Protein AF-X6M223-F1 (afdb_monomer)

InterPro domains:
  IPR000219 Dbl homology domain [PF00621] (7-148)
  IPR000219 Dbl homology domain [PS50010] (1-156)
  IPR000219 Dbl homology domain [SM00325] (4-155)
  IPR000219 Dbl homology domain [cd00160] (8-148)
  IPR011993 PH-like domain superfamily [G3DSA:2.30.29.30] (215-309)
  IPR035899 Dbl homology (DH) domain superfamily [G3DSA:1.20.900.10] (2-174)
  IPR035899 Dbl homology (DH) domain superfamily [SSF48065] (5-173)
  IPR051092 FYVE, RhoGEF and PH domain-containing [PTHR12673] (8-307)

Secondary structure (DSSP, 8-state):
----TTTS-HHHHHHHS-THHHHHHHHHHHHHHHHHHHHHT--TTT---HHHHHHHGGGGGGHHHHHHHHHHHHHHHHHHHHH-HHHHHHHHHHHHHSTT---THHHHTHHHHHHHHHHHHHHHHHHTS-TT-TTHHHHHHHHHHHHHHHHHHHHHHHHHHHHHHHHHHHHTTTTSS----------PPPP--------TTHHHHHHHHHHS-TT--S--EEEEEEEEEE-SSTT-EEEEEEEEESSEEEEEEEPTT--TTSEEEEEEEE--TT-EEEE---GGGT--TTEEEEE-SS-EEEEE-SSHHHHHHHHHHHHHHHHHH-

Foldseek 3Di:
DDPPPPQDDPVLVCLLPPPLVVVVVVLVVVLVVVVVVLVVVDDLQAGAPLVSLVVSLVVCVSCLVLLLSLVVNVVSLVVCCVPPVSNVVVQQVVLCVDPVSDHPNVVSCVSVVVLVVVLVVLVVVLVPRDPPRPNNVSSVVSNVSSVVSNVVSVVSSVVSVQVVVQVQVCVLQVVPDDSWDQADDDDDDDDDDDDDDDDDVLCVLCCCQVVVDPPPSTKGWDDKDWKWWQDPPNPDTFIKMWTDIPFWIFIFTDPPVRDSSHTHGDDIATLDPFWAKAQDPPPVSPDDSQWIWTTGPVDITIIGDPDPVVSVVVVSVRVSSVVNHD

Mean predicted aligned error: 14.9 Å

Radius of gyration: 26.66 Å; Cα contacts (8 Å, |Δi|>4): 363; chains: 1; bounding box: 74×37×67 Å

Sequence (326 aa):
MSPSRGVLSETDYKLIFPHDIVVIQQFNCELLSNFEAIYKHFDNNTSLLGPQMNFFIPYLKMYQSYINNHSRAISTIQRLCASDIKFKNYLFTKCQQSSRKLPLESFLILPIQRIPRYELLLDKILANTEPTHPDRGDLQKALEKIKRESKITNERIKDFQCRQIVREIEQRFNDEVRLVAASRFFYQKKKKKKKKKGLLLLITILFVCLFGENNATNRKFVKEGPLRKIGKLLNERLNCVFFLFTDCLVYGYVASNGRNDNLRWGKLIPIDQWLECKPCTLKHLLLPSTCFEIRSSQESMILCASNVCLCLCVYVLHICIYMYIY

Solvent-accessible surface area (backbone atoms only — not comparable to full-atom values): 18839 Å² total; per-residue (Å²): 136,78,80,58,86,87,64,57,55,74,69,58,44,45,50,60,57,40,70,51,58,58,53,53,49,54,57,50,52,53,54,48,53,56,49,52,59,47,60,77,70,60,43,99,74,75,57,66,59,16,62,58,45,51,66,49,54,74,59,55,63,60,50,52,60,44,60,74,36,45,64,60,19,52,53,48,52,54,50,42,48,73,77,31,69,67,41,34,50,52,49,50,54,52,23,65,71,36,98,79,55,49,60,70,68,73,57,70,48,44,73,66,56,45,54,61,47,51,40,57,48,41,51,51,49,49,76,74,44,56,94,83,36,77,35,43,66,37,30,51,53,27,39,56,50,40,50,52,53,42,51,54,49,53,52,49,52,50,54,50,52,35,47,46,56,42,47,57,57,26,52,24,34,74,63,76,52,85,68,87,55,90,49,87,80,90,82,87,86,78,92,79,86,90,86,89,88,83,66,88,70,46,52,65,58,47,44,55,69,71,66,45,68,94,74,71,52,55,73,35,72,74,50,74,47,71,35,32,36,51,42,94,58,81,84,42,72,44,54,28,41,35,39,36,38,77,56,30,40,34,36,25,34,53,41,97,84,74,48,85,68,49,28,47,83,65,52,79,42,66,69,52,94,52,52,45,63,44,77,60,77,64,75,90,67,80,66,61,91,29,30,30,31,41,35,39,89,87,50,73,48,44,37,32,37,93,40,62,70,60,34,50,55,51,52,52,48,36,54,51,50,55,63,69,76,96

Nearest PDB structures (foldseek):
  4xh9-assembly1_A  TM=6.033E-01  e=1.717E-10  Homo sapiens
  2dx1-assembly1_A  TM=5.328E-01  e=3.364E-10  Homo sapiens
  4mt6-assembly1_A  TM=4.974E-01  e=2.224E-10  Rattus norvegicus
  2dfk-assembly2_C  TM=4.882E-01  e=3.364E-10  Rattus norvegicus
  4gyv-assembly2_E  TM=7.900E-01  e=2.400E-05  Mus musculus

Organism: Reticulomyxa filosa (NCBI:txid46433)

Structure (mmCIF, N/CA/C/O backbone):
data_AF-X6M223-F1
#
_entry.id   AF-X6M223-F1
#
loop_
_atom_site.group_PDB
_atom_site.id
_atom_site.type_symbol
_atom_site.label_atom_id
_atom_site.label_alt_id
_atom_site.label_comp_id
_atom_site.label_asym_id
_atom_site.label_entity_id
_atom_site.label_seq_id
_atom_site.pdbx_PDB_ins_code
_atom_site.Cartn_x
_atom_site.Cartn_y
_atom_site.Cartn_z
_atom_site.occupancy
_atom_site.B_iso_or_equiv
_atom_site.auth_seq_id
_atom_site.auth_comp_id
_atom_site.auth_asym_id
_atom_site.auth_atom_id
_atom_site.pdbx_PDB_model_num
ATOM 1 N N . MET A 1 1 ? 20.408 -12.040 7.800 1.00 49.81 1 MET A N 1
ATOM 2 C CA . MET A 1 1 ? 20.520 -11.227 9.029 1.00 49.81 1 MET A CA 1
ATOM 3 C C . MET A 1 1 ? 20.269 -12.154 10.210 1.00 49.81 1 MET A C 1
ATOM 5 O O . MET A 1 1 ? 19.295 -12.891 10.173 1.00 49.81 1 MET A O 1
ATOM 9 N N . SER A 1 2 ? 21.167 -12.188 11.191 1.00 49.69 2 SER A N 1
ATOM 10 C CA . SER A 1 2 ? 21.043 -13.073 12.359 1.00 49.69 2 SER A CA 1
ATOM 11 C C . SER A 1 2 ? 20.234 -12.378 13.461 1.00 49.69 2 SER A C 1
ATOM 13 O O . SER A 1 2 ? 20.428 -11.172 13.643 1.00 49.69 2 SER A O 1
ATOM 15 N N . PRO A 1 3 ? 19.380 -13.088 14.222 1.00 52.81 3 PRO A N 1
ATOM 16 C CA . PRO A 1 3 ? 18.712 -12.509 15.382 1.00 52.81 3 PRO A CA 1
ATOM 17 C C . PRO A 1 3 ? 19.764 -11.975 16.359 1.00 52.81 3 PRO A C 1
ATOM 19 O O . PRO A 1 3 ? 20.741 -12.666 16.669 1.00 52.81 3 PRO A O 1
ATOM 22 N N . SER A 1 4 ? 19.588 -10.748 16.847 1.00 58.56 4 SER A N 1
ATOM 23 C CA . SER A 1 4 ? 20.380 -10.215 17.955 1.00 58.56 4 SER A CA 1
ATOM 24 C C . SER A 1 4 ? 20.081 -11.054 19.199 1.00 58.56 4 SER A C 1
ATOM 26 O O . SER A 1 4 ? 19.094 -10.817 19.896 1.00 58.56 4 SER A O 1
ATOM 28 N N . ARG A 1 5 ? 20.909 -12.085 19.437 1.00 56.03 5 ARG A N 1
ATOM 29 C CA . ARG A 1 5 ? 20.748 -13.051 20.534 1.00 56.03 5 ARG A CA 1
ATOM 30 C C . ARG A 1 5 ? 20.476 -12.302 21.845 1.00 56.03 5 ARG A C 1
ATOM 32 O O . ARG A 1 5 ? 21.339 -11.582 22.335 1.00 56.03 5 ARG A O 1
ATOM 39 N N . GLY A 1 6 ? 19.262 -12.462 22.376 1.00 67.88 6 GLY A N 1
ATOM 40 C CA . GLY A 1 6 ? 18.849 -11.957 23.689 1.00 67.88 6 GLY A CA 1
ATOM 41 C C . GLY A 1 6 ? 18.103 -10.616 23.732 1.00 67.88 6 GLY A C 1
ATOM 42 O O . GLY A 1 6 ? 17.642 -10.259 24.810 1.00 67.88 6 GLY A O 1
ATOM 43 N N . VAL A 1 7 ? 17.952 -9.884 22.618 1.00 79.25 7 VAL A N 1
ATOM 44 C CA . VAL A 1 7 ? 17.233 -8.582 22.600 1.00 79.25 7 VAL A CA 1
ATOM 45 C C . VAL A 1 7 ? 15.874 -8.666 21.902 1.00 79.25 7 VAL A C 1
ATOM 47 O O . VAL A 1 7 ? 14.985 -7.869 22.177 1.00 79.25 7 VAL A O 1
ATOM 50 N N . LEU A 1 8 ? 15.704 -9.623 20.991 1.00 85.25 8 LEU A N 1
ATOM 51 C CA . LEU A 1 8 ? 14.478 -9.783 20.220 1.00 85.25 8 LEU A CA 1
ATOM 52 C C . LEU A 1 8 ? 14.087 -11.258 20.151 1.00 85.25 8 LEU A C 1
ATOM 54 O O . LEU A 1 8 ? 14.947 -12.113 19.929 1.00 85.25 8 LEU A O 1
ATOM 58 N N . SER A 1 9 ? 12.797 -11.553 20.322 1.00 88.62 9 SER A N 1
ATOM 59 C CA . SER A 1 9 ? 12.277 -12.898 20.079 1.00 88.62 9 SER A CA 1
ATOM 60 C C . SER A 1 9 ? 12.337 -13.229 18.583 1.00 88.62 9 SER A C 1
ATOM 62 O O . SER A 1 9 ? 12.241 -12.343 17.733 1.00 88.62 9 SER A O 1
ATOM 64 N N . GLU A 1 10 ? 12.457 -14.513 18.243 1.00 88.31 10 GLU A N 1
ATOM 65 C CA . GLU A 1 10 ? 12.445 -14.969 16.845 1.00 88.31 10 GLU A CA 1
ATOM 66 C C . GLU A 1 10 ? 11.136 -14.582 16.129 1.00 88.31 10 GLU A C 1
ATOM 68 O O . GLU A 1 10 ? 11.128 -14.250 14.942 1.00 88.31 10 GLU A O 1
ATOM 73 N N . THR A 1 11 ? 10.023 -14.588 16.865 1.00 90.25 11 THR A N 1
ATOM 74 C CA . THR A 1 11 ? 8.699 -14.212 16.360 1.00 90.25 11 THR A CA 1
ATOM 75 C C . THR A 1 11 ? 8.637 -12.728 16.010 1.00 90.25 11 THR A C 1
ATOM 77 O O . THR A 1 11 ? 8.235 -12.378 14.900 1.00 90.25 11 THR A O 1
ATOM 80 N N . ASP A 1 12 ? 9.078 -11.852 16.919 1.00 90.94 12 ASP A N 1
ATOM 81 C CA . ASP A 1 12 ? 9.127 -10.407 16.669 1.00 90.94 12 ASP A CA 1
ATOM 82 C C . ASP A 1 12 ? 10.122 -10.078 15.551 1.00 90.94 12 ASP A C 1
ATOM 84 O O . ASP A 1 12 ? 9.846 -9.230 14.703 1.00 90.94 12 ASP A O 1
ATOM 88 N N . TYR A 1 13 ? 11.251 -10.793 15.497 1.00 91.00 13 TYR A N 1
ATOM 89 C CA . TYR A 1 13 ? 12.251 -10.643 14.444 1.00 91.00 13 TYR A CA 1
ATOM 90 C C . TYR A 1 13 ? 11.658 -10.887 13.056 1.00 91.00 13 TYR A C 1
ATOM 92 O O . TYR A 1 13 ? 11.752 -10.021 12.186 1.00 91.00 13 TYR A O 1
ATOM 100 N N . LYS A 1 14 ? 10.994 -12.031 12.858 1.00 90.88 14 LYS A N 1
ATOM 101 C CA . LYS A 1 14 ? 10.357 -12.388 11.580 1.00 90.88 14 LYS A CA 1
ATOM 102 C C . LYS A 1 14 ? 9.214 -11.454 11.205 1.00 90.88 14 LYS A C 1
ATOM 104 O O . LYS A 1 14 ? 8.917 -11.292 10.025 1.00 90.88 14 LYS A O 1
ATOM 109 N N . LEU A 1 15 ? 8.567 -10.848 12.195 1.00 90.62 15 LEU A N 1
ATOM 110 C CA . LEU A 1 15 ? 7.482 -9.909 11.962 1.00 90.62 15 LEU A CA 1
ATOM 111 C C . LEU A 1 15 ? 8.007 -8.522 11.564 1.00 90.62 15 LEU A C 1
ATOM 113 O O . LEU A 1 15 ? 7.432 -7.900 10.674 1.00 90.62 15 LEU A O 1
ATOM 117 N N . ILE A 1 16 ? 9.116 -8.056 12.147 1.00 92.12 16 ILE A N 1
ATOM 118 C CA . ILE A 1 16 ? 9.769 -6.797 11.748 1.00 92.12 16 ILE A CA 1
ATOM 119 C C . ILE A 1 16 ? 10.490 -6.950 10.401 1.00 92.12 16 ILE A C 1
ATOM 121 O O . ILE A 1 16 ? 10.372 -6.087 9.528 1.00 92.12 16 ILE A O 1
ATOM 125 N N . PHE A 1 17 ? 11.212 -8.056 10.219 1.00 93.00 17 PHE A N 1
ATOM 126 C CA . PHE A 1 17 ? 12.009 -8.364 9.034 1.00 93.00 17 PHE A CA 1
ATOM 127 C C . PHE A 1 17 ? 11.484 -9.641 8.364 1.00 93.00 17 PHE A C 1
ATOM 129 O O . PHE A 1 17 ? 12.080 -10.712 8.512 1.00 93.00 17 PHE A O 1
ATOM 136 N N . PRO A 1 18 ? 10.358 -9.558 7.633 1.00 90.50 18 PRO A N 1
ATOM 137 C CA . PRO A 1 18 ? 9.817 -10.717 6.935 1.00 90.50 18 PRO A CA 1
ATOM 138 C C . PRO A 1 18 ? 10.795 -11.191 5.859 1.00 90.50 18 PRO A C 1
ATOM 140 O O . PRO A 1 18 ? 11.521 -10.384 5.278 1.00 90.50 18 PRO A O 1
ATOM 143 N N . HIS A 1 19 ? 10.765 -12.487 5.536 1.00 89.81 19 HIS A N 1
ATOM 144 C CA . HIS A 1 19 ? 11.612 -13.084 4.493 1.00 89.81 19 HIS A CA 1
ATOM 145 C C . HIS A 1 19 ? 11.536 -12.325 3.154 1.00 89.81 19 HIS A C 1
ATOM 147 O O . HIS A 1 19 ? 12.535 -12.210 2.446 1.00 89.81 19 HIS A O 1
ATOM 153 N N . ASP A 1 20 ? 10.381 -11.722 2.858 1.00 90.44 20 ASP A N 1
ATOM 154 C CA . ASP A 1 20 ? 10.159 -10.856 1.699 1.00 90.44 20 ASP A CA 1
ATOM 155 C C . ASP A 1 20 ? 11.234 -9.770 1.533 1.00 90.44 20 ASP A C 1
ATOM 157 O O . ASP A 1 20 ? 11.592 -9.452 0.405 1.00 90.44 20 ASP A O 1
ATOM 161 N N . ILE A 1 21 ? 11.789 -9.211 2.621 1.00 91.00 21 ILE A N 1
ATOM 162 C CA . ILE A 1 21 ? 12.819 -8.164 2.521 1.00 91.00 21 ILE A CA 1
ATOM 163 C C . ILE A 1 21 ? 14.123 -8.691 1.910 1.00 91.00 21 ILE A C 1
ATOM 165 O O . ILE A 1 21 ? 14.785 -7.970 1.165 1.00 91.00 21 ILE A O 1
ATOM 169 N N . VAL A 1 22 ? 14.473 -9.949 2.196 1.00 90.94 22 VAL A N 1
ATOM 170 C CA . VAL A 1 22 ? 15.675 -10.609 1.667 1.00 90.94 22 VAL A CA 1
ATOM 171 C C . VAL A 1 22 ? 15.487 -10.897 0.185 1.00 90.94 22 VAL A C 1
ATOM 173 O O . VAL A 1 22 ? 16.368 -10.609 -0.620 1.00 90.94 22 VAL A O 1
ATOM 176 N N . VAL A 1 23 ? 14.301 -11.384 -0.185 1.00 91.00 23 VAL A N 1
ATOM 177 C CA . VAL A 1 23 ? 13.932 -11.614 -1.584 1.00 91.00 23 VAL A CA 1
ATOM 178 C C . VAL A 1 23 ? 13.967 -10.298 -2.363 1.00 91.00 23 VAL A C 1
ATOM 180 O O . VAL A 1 23 ? 14.639 -10.204 -3.386 1.00 91.00 23 VAL A O 1
ATOM 183 N N . ILE A 1 24 ? 13.330 -9.244 -1.839 1.00 91.56 24 ILE A N 1
ATOM 184 C CA . ILE A 1 24 ? 13.363 -7.902 -2.434 1.00 91.56 24 ILE A CA 1
ATOM 185 C C . ILE A 1 24 ? 14.808 -7.435 -2.623 1.00 91.56 24 ILE A C 1
ATOM 187 O O . ILE A 1 24 ? 15.154 -6.962 -3.703 1.00 91.56 24 ILE A O 1
ATOM 191 N N . GLN A 1 25 ? 15.662 -7.578 -1.608 1.00 93.00 25 GLN A N 1
ATOM 192 C CA . GLN A 1 25 ? 17.068 -7.200 -1.716 1.00 93.00 25 GLN A CA 1
ATOM 193 C C . GLN A 1 25 ? 17.760 -7.936 -2.870 1.00 93.00 25 GLN A C 1
ATOM 195 O O . GLN A 1 25 ? 18.366 -7.278 -3.711 1.00 93.00 25 GLN A O 1
ATOM 200 N N . GLN A 1 26 ? 17.626 -9.262 -2.942 1.00 91.81 26 GLN A N 1
ATOM 201 C CA . GLN A 1 26 ? 18.250 -10.083 -3.980 1.00 91.81 26 GLN A CA 1
ATOM 202 C C . GLN A 1 26 ? 17.846 -9.629 -5.390 1.00 91.81 26 GLN A C 1
ATOM 204 O O . GLN A 1 26 ? 18.716 -9.358 -6.215 1.00 91.81 26 GLN A O 1
ATOM 209 N N . PHE A 1 27 ? 16.546 -9.441 -5.637 1.00 91.38 27 PHE A N 1
ATOM 210 C CA . PHE A 1 27 ? 16.054 -8.968 -6.935 1.00 91.38 27 PHE A CA 1
ATOM 211 C C . PHE A 1 27 ? 16.532 -7.549 -7.281 1.00 91.38 27 PHE A C 1
ATOM 213 O O . PHE A 1 27 ? 16.771 -7.245 -8.447 1.00 91.38 27 PHE A O 1
ATOM 220 N N . ASN A 1 28 ? 16.689 -6.657 -6.295 1.00 91.88 28 ASN A N 1
ATOM 221 C CA . ASN A 1 28 ? 17.217 -5.312 -6.567 1.00 91.88 28 ASN A CA 1
ATOM 222 C C . ASN A 1 28 ? 18.726 -5.321 -6.808 1.00 91.88 28 ASN A C 1
ATOM 224 O O . ASN A 1 28 ? 19.202 -4.482 -7.566 1.00 91.88 28 ASN A O 1
ATOM 228 N N . CYS A 1 29 ? 19.471 -6.241 -6.190 1.00 93.94 29 CYS A N 1
ATOM 229 C CA . CYS A 1 29 ? 20.887 -6.435 -6.487 1.00 93.94 29 CYS A CA 1
ATOM 230 C C . CYS A 1 29 ? 21.090 -6.933 -7.923 1.00 93.94 29 CYS A C 1
ATOM 232 O O . CYS A 1 29 ? 21.970 -6.428 -8.612 1.00 93.94 29 CYS A O 1
ATOM 234 N N . GLU A 1 30 ? 20.249 -7.854 -8.396 1.00 93.50 30 GLU A N 1
ATOM 235 C CA . GLU A 1 30 ? 20.275 -8.313 -9.790 1.00 93.50 30 GLU A CA 1
ATOM 236 C C . GLU A 1 30 ? 19.939 -7.177 -10.767 1.00 93.50 30 GLU A C 1
ATOM 238 O O . GLU A 1 30 ? 20.695 -6.916 -11.701 1.00 93.50 30 GLU A O 1
ATOM 243 N N . LEU A 1 31 ? 18.867 -6.420 -10.498 1.00 92.62 31 LEU A N 1
ATOM 244 C CA . LEU A 1 31 ? 18.514 -5.246 -11.302 1.00 92.62 31 LEU A CA 1
ATOM 245 C C . LEU A 1 31 ? 19.653 -4.217 -11.352 1.00 92.62 31 LEU A C 1
ATOM 247 O O . LEU A 1 31 ? 19.937 -3.659 -12.410 1.00 92.62 31 LEU A O 1
ATOM 251 N N . LEU A 1 32 ? 20.293 -3.954 -10.209 1.00 94.44 32 LEU A N 1
ATOM 252 C CA . LEU A 1 32 ? 21.427 -3.039 -10.125 1.00 94.44 32 LEU A CA 1
ATOM 253 C C . LEU A 1 32 ? 22.595 -3.537 -10.978 1.00 94.44 32 LEU A C 1
ATOM 255 O O . LEU A 1 32 ? 23.116 -2.759 -11.766 1.00 94.44 32 LEU A O 1
ATOM 259 N N . SER A 1 33 ? 22.951 -4.819 -10.874 1.00 95.31 33 SER A N 1
ATOM 260 C CA . SER A 1 33 ? 24.039 -5.408 -11.660 1.00 95.31 33 SER A CA 1
ATOM 261 C C . SER A 1 33 ? 23.788 -5.286 -13.166 1.00 95.31 33 SER A C 1
ATOM 263 O O . SER A 1 33 ? 24.684 -4.884 -13.910 1.00 95.31 33 SER A O 1
ATOM 265 N N . ASN A 1 34 ? 22.550 -5.524 -13.612 1.00 93.25 34 ASN A N 1
ATOM 266 C CA . ASN A 1 34 ? 22.172 -5.352 -15.015 1.00 93.25 34 ASN A CA 1
ATOM 267 C C . ASN A 1 34 ? 22.301 -3.888 -15.465 1.00 93.25 34 ASN A C 1
ATOM 269 O O . ASN A 1 34 ? 22.794 -3.617 -16.560 1.00 93.25 34 ASN A O 1
ATOM 273 N N . PHE A 1 35 ? 21.895 -2.930 -14.625 1.00 93.69 35 PHE A N 1
ATOM 274 C CA . PHE A 1 35 ? 22.051 -1.511 -14.944 1.00 93.69 35 PHE A CA 1
ATOM 275 C C . PHE A 1 35 ? 23.498 -1.033 -14.911 1.00 93.69 35 PHE A C 1
ATOM 277 O O . PHE A 1 35 ? 23.872 -0.232 -15.760 1.00 93.69 35 PHE A O 1
ATOM 284 N N . GLU A 1 36 ? 24.321 -1.517 -13.985 1.00 95.38 36 GLU A N 1
ATOM 285 C CA . GLU A 1 36 ? 25.750 -1.197 -13.933 1.00 95.38 36 GLU A CA 1
ATOM 286 C C . GLU A 1 36 ? 26.480 -1.710 -15.181 1.00 95.38 36 GLU A C 1
ATOM 288 O O . GLU A 1 36 ? 27.319 -0.998 -15.736 1.00 95.38 36 GLU A O 1
ATOM 293 N N . ALA A 1 37 ? 26.113 -2.898 -15.676 1.00 94.62 37 ALA A N 1
ATOM 294 C CA . ALA A 1 37 ? 26.652 -3.445 -16.919 1.00 94.62 37 ALA A CA 1
ATOM 295 C C . ALA A 1 37 ? 26.310 -2.570 -18.139 1.00 94.62 37 ALA A C 1
ATOM 297 O O . ALA A 1 37 ? 27.189 -2.296 -18.956 1.00 94.62 37 ALA A O 1
ATOM 298 N N . ILE A 1 38 ? 25.066 -2.083 -18.232 1.00 93.81 38 ILE A N 1
ATOM 299 C CA . ILE A 1 38 ? 24.645 -1.146 -19.288 1.00 93.81 38 ILE A CA 1
ATOM 300 C C . ILE A 1 38 ? 25.365 0.195 -19.131 1.00 93.81 38 ILE A C 1
ATOM 302 O O . ILE A 1 38 ? 25.902 0.726 -20.097 1.00 93.81 38 ILE A O 1
ATOM 306 N N . TYR A 1 39 ? 25.417 0.729 -17.910 1.00 93.88 39 TYR A N 1
ATOM 307 C CA . TYR A 1 39 ? 26.015 2.030 -17.624 1.00 93.88 39 TYR A CA 1
ATOM 308 C C . TYR A 1 39 ? 27.503 2.085 -17.996 1.00 93.88 39 TYR A C 1
ATOM 310 O O . TYR A 1 39 ? 27.983 3.097 -18.502 1.00 93.88 39 TYR A O 1
ATOM 318 N N . LYS A 1 40 ? 28.234 0.982 -17.799 1.00 95.00 40 LYS A N 1
ATOM 319 C CA . LYS A 1 40 ? 29.660 0.881 -18.139 1.00 95.00 40 LYS A CA 1
ATOM 320 C C . LYS A 1 40 ? 29.949 1.091 -19.631 1.00 95.00 40 LYS A C 1
ATOM 322 O O . LYS A 1 40 ? 31.025 1.577 -19.971 1.00 95.00 40 LYS A O 1
ATOM 327 N N . HIS A 1 41 ? 29.009 0.733 -20.502 1.00 93.50 41 HIS A N 1
ATOM 328 C CA . HIS A 1 41 ? 29.127 0.854 -21.957 1.00 93.50 41 HIS A CA 1
ATOM 329 C C . HIS A 1 41 ? 27.984 1.695 -22.538 1.00 93.50 41 HIS A C 1
ATOM 331 O O . HIS A 1 41 ? 27.480 1.405 -23.620 1.00 93.50 41 HIS A O 1
ATOM 337 N N . PHE A 1 42 ? 27.553 2.711 -21.785 1.00 94.50 42 PHE A N 1
ATOM 338 C CA . PHE A 1 42 ? 26.378 3.494 -22.127 1.00 94.50 42 PHE A CA 1
ATOM 339 C C . PHE A 1 42 ? 26.598 4.353 -23.375 1.00 94.50 42 PHE A C 1
ATOM 341 O O . PHE A 1 42 ? 27.607 5.041 -23.516 1.00 94.50 42 PHE A O 1
ATOM 348 N N . ASP A 1 43 ? 25.593 4.349 -24.239 1.00 93.62 43 ASP A N 1
ATOM 349 C CA . ASP A 1 43 ? 25.506 5.131 -25.462 1.00 93.62 43 ASP A CA 1
ATOM 350 C C . ASP A 1 43 ? 24.066 5.623 -25.647 1.00 93.62 43 ASP A C 1
ATOM 352 O O . ASP A 1 43 ? 23.115 4.841 -25.562 1.00 93.62 43 ASP A O 1
ATOM 356 N N . ASN A 1 44 ? 23.920 6.918 -25.932 1.00 91.25 44 ASN A N 1
ATOM 357 C CA . ASN A 1 44 ? 22.628 7.605 -26.012 1.00 91.25 44 ASN A CA 1
ATOM 358 C C . ASN A 1 44 ? 21.717 7.108 -27.143 1.00 91.25 44 ASN A C 1
ATOM 360 O O . ASN A 1 44 ? 20.534 7.432 -27.125 1.00 91.25 44 ASN A O 1
ATOM 364 N N . ASN A 1 45 ? 22.256 6.404 -28.143 1.00 92.06 45 ASN A N 1
ATOM 365 C CA . ASN A 1 45 ? 21.512 5.994 -29.334 1.00 92.06 45 ASN A CA 1
ATOM 366 C C . ASN A 1 45 ? 21.162 4.501 -29.334 1.00 92.06 45 ASN A C 1
ATOM 368 O O . ASN A 1 45 ? 20.272 4.078 -30.073 1.00 92.06 45 ASN A O 1
ATOM 372 N N . THR A 1 46 ? 21.889 3.697 -28.556 1.00 93.44 46 THR A N 1
ATOM 373 C CA . THR A 1 46 ? 21.826 2.231 -28.630 1.00 93.44 46 THR A CA 1
ATOM 374 C C . THR A 1 46 ? 21.570 1.541 -27.294 1.00 93.44 46 THR A C 1
ATOM 376 O O . THR A 1 46 ? 21.135 0.389 -27.294 1.00 93.44 46 THR A O 1
ATOM 379 N N . SER A 1 47 ? 21.800 2.199 -26.153 1.00 95.50 47 SER A N 1
ATOM 380 C CA . SER A 1 47 ? 21.612 1.567 -24.841 1.00 95.50 47 SER A CA 1
ATOM 381 C C . SER A 1 47 ? 20.140 1.352 -24.504 1.00 95.50 47 SER A C 1
ATOM 383 O O . SER A 1 47 ? 19.322 2.259 -24.625 1.00 95.50 47 SER A O 1
ATOM 385 N N . LEU A 1 48 ? 19.803 0.147 -24.032 1.00 95.75 48 LEU A N 1
ATOM 386 C CA . LEU A 1 48 ? 18.421 -0.273 -23.788 1.00 95.75 48 LEU A CA 1
ATOM 387 C C . LEU A 1 48 ? 18.168 -0.521 -22.294 1.00 95.75 48 LEU A C 1
ATOM 389 O O . LEU A 1 48 ? 18.669 -1.489 -21.720 1.00 95.75 48 LEU A O 1
ATOM 393 N N . LEU A 1 49 ? 17.355 0.322 -21.662 1.00 95.00 49 LEU A N 1
ATOM 394 C CA . LEU A 1 49 ? 16.929 0.201 -20.263 1.00 95.00 49 LEU A CA 1
ATOM 395 C C . LEU A 1 49 ? 15.518 -0.392 -20.146 1.00 95.00 49 LEU A C 1
ATOM 397 O O . LEU A 1 49 ? 15.203 -1.085 -19.170 1.00 95.00 49 LEU A O 1
ATOM 401 N N . GLY A 1 50 ? 14.664 -0.138 -21.139 1.00 96.38 50 GLY A N 1
ATOM 402 C CA . GLY A 1 50 ? 13.286 -0.607 -21.218 1.00 96.38 50 GLY A CA 1
ATOM 403 C C . GLY A 1 50 ? 13.140 -2.123 -21.037 1.00 96.38 50 GLY A C 1
ATOM 404 O O . GLY A 1 50 ? 12.326 -2.537 -20.203 1.00 96.38 50 GLY A O 1
ATOM 405 N N . PRO A 1 51 ? 13.912 -2.977 -21.738 1.00 96.44 51 PRO A N 1
ATOM 406 C CA . PRO A 1 51 ? 13.871 -4.429 -21.562 1.00 96.44 51 PRO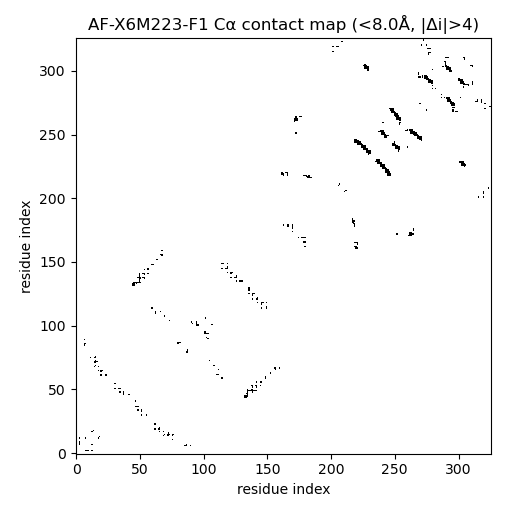 A CA 1
ATOM 407 C C . PRO A 1 51 ? 14.148 -4.875 -20.122 1.00 96.44 51 PRO A C 1
ATOM 409 O O . PRO A 1 51 ? 13.394 -5.685 -19.580 1.00 96.44 51 PRO A O 1
ATOM 412 N N . GLN A 1 52 ? 15.159 -4.289 -19.469 1.00 94.94 52 GLN A N 1
ATOM 413 C CA . GLN A 1 52 ? 15.510 -4.620 -18.081 1.00 94.94 52 GLN A CA 1
ATOM 414 C C . GLN A 1 52 ? 14.362 -4.285 -17.126 1.00 94.94 52 GLN A C 1
ATOM 416 O O . GLN A 1 52 ? 13.964 -5.104 -16.296 1.00 94.94 52 GLN A O 1
ATOM 421 N N . MET A 1 53 ? 13.750 -3.108 -17.289 1.00 95.38 53 MET A N 1
ATOM 422 C CA . MET A 1 53 ? 12.592 -2.721 -16.480 1.00 95.38 53 MET A CA 1
ATOM 423 C C . MET A 1 53 ? 11.373 -3.598 -16.761 1.00 95.38 53 MET A C 1
ATOM 425 O O . MET A 1 53 ? 10.670 -3.994 -15.833 1.00 95.38 53 MET A O 1
ATOM 429 N N . ASN A 1 54 ? 11.122 -3.951 -18.021 1.00 96.00 54 ASN A N 1
ATOM 430 C CA . ASN A 1 54 ? 10.020 -4.837 -18.389 1.00 96.00 54 ASN A CA 1
ATOM 431 C C . ASN A 1 54 ? 10.150 -6.241 -17.795 1.00 96.00 54 ASN A C 1
ATOM 433 O O . ASN A 1 54 ? 9.116 -6.838 -17.480 1.00 96.00 54 ASN A O 1
ATOM 437 N N . PHE A 1 55 ? 11.378 -6.739 -17.646 1.00 93.38 55 PHE A N 1
ATOM 438 C CA . PHE A 1 55 ? 11.678 -7.989 -16.955 1.00 93.38 55 PHE A CA 1
ATOM 439 C C . PHE A 1 55 ? 11.480 -7.858 -15.440 1.00 93.38 55 PHE A C 1
ATOM 441 O O . PHE A 1 55 ? 10.869 -8.725 -14.824 1.00 93.38 55 PHE A O 1
ATOM 448 N N . PHE A 1 56 ? 11.916 -6.746 -14.845 1.00 92.56 56 PHE A N 1
ATOM 449 C CA . PHE A 1 56 ? 11.850 -6.524 -13.401 1.00 92.56 56 PHE A CA 1
ATOM 450 C C . PHE A 1 56 ? 10.435 -6.247 -12.862 1.00 92.56 56 PHE A C 1
ATOM 452 O O . PHE A 1 56 ? 10.059 -6.754 -11.807 1.00 92.56 56 PHE A O 1
ATOM 459 N N . ILE A 1 57 ? 9.620 -5.450 -13.563 1.00 92.31 57 ILE A N 1
ATOM 460 C CA . ILE A 1 57 ? 8.321 -4.974 -13.050 1.00 92.31 57 ILE A CA 1
ATOM 461 C C . ILE A 1 57 ? 7.371 -6.100 -12.589 1.00 92.31 57 ILE A C 1
ATOM 463 O O . ILE A 1 57 ? 6.773 -5.943 -11.524 1.00 92.31 57 ILE A O 1
ATOM 467 N N . PRO A 1 58 ? 7.215 -7.236 -13.300 1.00 89.62 58 PRO A N 1
ATOM 468 C CA . PRO A 1 58 ? 6.391 -8.353 -12.831 1.00 89.62 58 PRO A CA 1
ATOM 469 C C . PRO A 1 58 ? 6.741 -8.857 -11.423 1.00 89.62 58 PRO A C 1
ATOM 471 O O . PRO A 1 58 ? 5.844 -9.284 -10.690 1.00 89.62 58 PRO A O 1
ATOM 474 N N . TYR A 1 59 ? 8.012 -8.763 -11.020 1.00 87.81 59 TYR A N 1
ATOM 475 C CA . TYR A 1 59 ? 8.476 -9.177 -9.698 1.00 87.81 59 TYR A CA 1
ATOM 476 C C . TYR A 1 59 ? 8.035 -8.220 -8.590 1.00 87.81 59 TYR A C 1
ATOM 478 O O . TYR A 1 59 ? 7.946 -8.639 -7.441 1.00 87.81 59 TYR A O 1
ATOM 486 N N . LEU A 1 60 ? 7.633 -6.980 -8.899 1.00 87.00 60 LEU A N 1
ATOM 487 C CA . LEU A 1 60 ? 7.120 -6.034 -7.897 1.00 87.00 60 LEU A CA 1
ATOM 488 C C . LEU A 1 60 ? 5.891 -6.557 -7.145 1.00 87.00 60 LEU A C 1
ATOM 490 O O . LEU A 1 60 ? 5.622 -6.117 -6.029 1.00 87.00 60 LEU A O 1
ATOM 494 N N . LYS A 1 61 ? 5.187 -7.561 -7.679 1.00 83.12 61 LYS A N 1
ATOM 495 C CA . LYS A 1 61 ? 4.114 -8.257 -6.958 1.00 83.12 61 LYS A CA 1
ATOM 496 C C . LYS A 1 61 ? 4.577 -8.841 -5.618 1.00 83.12 61 LYS A C 1
ATOM 498 O O . LYS A 1 61 ? 3.793 -8.835 -4.674 1.00 83.12 61 LYS A O 1
ATOM 503 N N . MET A 1 62 ? 5.838 -9.264 -5.479 1.00 83.44 62 MET A N 1
ATOM 504 C CA . MET A 1 62 ? 6.367 -9.765 -4.198 1.00 83.44 62 MET A CA 1
ATOM 505 C C . MET A 1 62 ? 6.429 -8.681 -3.113 1.00 83.44 62 MET A C 1
ATOM 507 O O . MET A 1 62 ? 6.300 -8.980 -1.928 1.00 83.44 62 MET A O 1
ATOM 511 N N . TYR A 1 63 ? 6.520 -7.402 -3.500 1.00 87.81 63 TYR A N 1
ATOM 512 C CA . TYR A 1 63 ? 6.486 -6.291 -2.548 1.00 87.81 63 TYR A CA 1
ATOM 513 C C . TYR A 1 63 ? 5.133 -6.187 -1.850 1.00 87.81 63 TYR A C 1
ATOM 515 O O . TYR A 1 63 ? 5.052 -5.618 -0.767 1.00 87.81 63 TYR A O 1
ATOM 523 N N . GLN A 1 64 ? 4.064 -6.746 -2.424 1.00 83.25 64 GLN A N 1
ATOM 524 C CA . GLN A 1 64 ? 2.727 -6.673 -1.839 1.00 83.25 64 GLN A CA 1
ATOM 525 C C . GLN A 1 64 ? 2.681 -7.341 -0.458 1.00 83.25 64 GLN A C 1
ATOM 527 O O . GLN A 1 64 ? 2.055 -6.797 0.450 1.00 83.25 64 GLN A O 1
ATOM 532 N N . SER A 1 65 ? 3.363 -8.479 -0.276 1.00 85.25 65 SER A N 1
ATOM 533 C CA . SER A 1 65 ? 3.444 -9.153 1.029 1.00 85.25 65 SER A CA 1
ATOM 534 C C . SER A 1 65 ? 4.171 -8.282 2.057 1.00 85.25 65 SER A C 1
ATOM 536 O O . SER A 1 65 ? 3.633 -8.013 3.136 1.00 85.25 65 SER A O 1
ATOM 538 N N . TYR A 1 66 ? 5.320 -7.718 1.668 1.00 89.12 66 TYR A N 1
ATOM 539 C CA . TYR A 1 66 ? 6.087 -6.786 2.496 1.00 89.12 66 TYR A CA 1
ATOM 540 C C . TYR A 1 66 ? 5.258 -5.559 2.907 1.00 89.12 66 TYR A C 1
ATOM 542 O O . TYR A 1 66 ? 5.182 -5.208 4.083 1.00 89.12 66 TYR A O 1
ATOM 550 N N . ILE A 1 67 ? 4.568 -4.944 1.946 1.00 84.56 67 ILE A N 1
ATOM 551 C CA . ILE A 1 67 ? 3.715 -3.768 2.148 1.00 84.56 67 ILE A CA 1
ATOM 552 C C . ILE A 1 67 ? 2.560 -4.076 3.107 1.00 84.56 67 ILE A C 1
ATOM 554 O O . ILE A 1 67 ? 2.284 -3.294 4.015 1.00 84.56 67 ILE A O 1
ATOM 558 N N . ASN A 1 68 ? 1.925 -5.241 2.962 1.00 82.81 68 ASN A N 1
ATOM 559 C CA . ASN A 1 68 ? 0.863 -5.697 3.861 1.00 82.81 68 ASN A CA 1
ATOM 560 C C . ASN A 1 68 ? 1.372 -6.020 5.279 1.00 82.81 68 ASN A C 1
ATOM 562 O O . ASN A 1 68 ? 0.586 -6.069 6.229 1.00 82.81 68 ASN A O 1
ATOM 566 N N . ASN A 1 69 ? 2.665 -6.304 5.439 1.00 87.06 69 ASN A N 1
ATOM 567 C CA . ASN A 1 69 ? 3.290 -6.543 6.736 1.00 87.06 69 ASN A CA 1
ATOM 568 C C . ASN A 1 69 ? 3.844 -5.267 7.389 1.00 87.06 69 ASN A C 1
ATOM 570 O O . ASN A 1 69 ? 3.942 -5.217 8.611 1.00 87.06 69 ASN A O 1
ATOM 574 N N . HIS A 1 70 ? 4.156 -4.231 6.608 1.00 83.94 70 HIS A N 1
ATOM 575 C CA . HIS A 1 70 ? 4.841 -3.026 7.081 1.00 83.94 70 HIS A CA 1
ATOM 576 C C . HIS A 1 70 ? 4.189 -2.403 8.323 1.00 83.94 70 HIS A C 1
ATOM 578 O O . HIS A 1 70 ? 4.857 -2.167 9.318 1.00 83.94 70 HIS A O 1
ATOM 584 N N . SER A 1 71 ? 2.874 -2.196 8.317 1.00 77.19 71 SER A N 1
ATOM 585 C CA . SER A 1 71 ? 2.125 -1.686 9.479 1.00 77.19 71 SER A CA 1
ATOM 586 C C . SER A 1 71 ? 2.330 -2.517 10.751 1.00 77.19 71 SER A C 1
ATOM 588 O O . SER A 1 71 ? 2.597 -1.957 11.808 1.00 77.19 71 SER A O 1
ATOM 590 N N . ARG A 1 72 ? 2.266 -3.849 10.643 1.00 83.44 72 ARG A N 1
ATOM 591 C CA . ARG A 1 72 ? 2.472 -4.783 11.758 1.00 83.44 72 ARG A CA 1
ATOM 592 C C . ARG A 1 72 ? 3.905 -4.719 12.275 1.00 83.44 72 ARG A C 1
ATOM 594 O O . ARG A 1 72 ? 4.102 -4.755 13.490 1.00 83.44 72 ARG A O 1
ATOM 601 N N . ALA A 1 73 ? 4.879 -4.574 11.376 1.00 87.31 73 ALA A N 1
ATOM 602 C CA . ALA A 1 73 ? 6.275 -4.345 11.738 1.00 87.31 73 ALA A CA 1
ATOM 603 C C . ALA A 1 73 ? 6.428 -3.049 12.552 1.00 87.31 73 ALA A C 1
ATOM 605 O O . ALA A 1 73 ? 7.004 -3.085 13.637 1.00 87.31 73 ALA A O 1
ATOM 606 N N . ILE A 1 74 ? 5.839 -1.936 12.094 1.00 80.50 74 ILE A N 1
ATOM 607 C CA . ILE A 1 74 ? 5.873 -0.651 12.813 1.00 80.50 74 ILE A CA 1
ATOM 608 C C . ILE A 1 74 ? 5.203 -0.758 14.190 1.00 80.50 74 ILE A C 1
ATOM 610 O O . ILE A 1 74 ? 5.811 -0.380 15.190 1.00 80.50 74 ILE A O 1
ATOM 614 N N . SER A 1 75 ? 3.995 -1.323 14.277 1.00 79.81 75 SER A N 1
ATOM 615 C CA . SER A 1 75 ? 3.296 -1.496 15.560 1.00 79.81 75 SER A CA 1
ATOM 616 C C . SER A 1 75 ? 4.078 -2.380 16.532 1.00 79.81 75 SER A C 1
ATOM 618 O O . SER A 1 75 ? 4.090 -2.126 17.734 1.00 79.81 75 SER A O 1
ATOM 620 N N . THR A 1 76 ? 4.771 -3.401 16.026 1.00 86.00 76 THR A N 1
ATOM 621 C CA . THR A 1 76 ? 5.623 -4.266 16.852 1.00 86.00 76 THR A CA 1
ATOM 622 C C . THR A 1 76 ? 6.839 -3.524 17.383 1.00 86.00 76 THR A C 1
ATOM 624 O O . THR A 1 76 ? 7.118 -3.629 18.574 1.00 86.00 76 THR A O 1
ATOM 627 N N . ILE A 1 77 ? 7.510 -2.715 16.556 1.00 82.44 77 ILE A N 1
ATOM 628 C CA . ILE A 1 77 ? 8.613 -1.857 17.015 1.00 82.44 77 ILE A CA 1
ATOM 629 C C . ILE A 1 77 ? 8.126 -0.905 18.112 1.00 82.44 77 ILE A C 1
ATOM 631 O O . ILE A 1 77 ? 8.751 -0.817 19.166 1.00 82.44 77 ILE A O 1
ATOM 635 N N . GLN A 1 78 ? 6.989 -0.239 17.903 1.00 78.38 78 GLN A N 1
ATOM 636 C CA . GLN A 1 78 ? 6.419 0.694 18.878 1.00 78.38 78 GLN A CA 1
ATOM 637 C C . GLN A 1 78 ? 6.070 0.005 20.200 1.00 78.38 78 GLN A C 1
ATOM 639 O O . GLN A 1 78 ? 6.447 0.496 21.265 1.00 78.38 78 GLN A O 1
ATOM 644 N N . ARG A 1 79 ? 5.407 -1.158 20.136 1.00 89.31 79 ARG A N 1
ATOM 645 C CA . ARG A 1 79 ? 5.086 -1.974 21.313 1.00 89.31 79 ARG A CA 1
ATOM 646 C C . ARG A 1 79 ? 6.351 -2.355 22.077 1.00 89.31 79 ARG A C 1
ATOM 648 O O . ARG A 1 79 ? 6.405 -2.134 23.281 1.00 89.31 79 ARG A O 1
ATOM 655 N N . LEU A 1 80 ? 7.365 -2.884 21.391 1.00 88.31 80 LEU A N 1
ATOM 656 C CA . LEU A 1 80 ? 8.623 -3.300 22.016 1.00 88.31 80 LEU A CA 1
ATOM 657 C C . LEU A 1 80 ? 9.381 -2.117 22.627 1.00 88.31 80 LEU A C 1
ATOM 659 O O . LEU A 1 80 ? 9.884 -2.230 23.737 1.00 88.31 80 LEU A O 1
ATOM 663 N N . CYS A 1 81 ? 9.410 -0.961 21.961 1.00 81.88 81 CYS A N 1
ATOM 664 C CA . CYS A 1 81 ? 9.995 0.263 22.511 1.00 81.88 81 CYS A CA 1
ATOM 665 C C . CYS A 1 81 ? 9.269 0.769 23.769 1.00 81.88 81 CYS A C 1
ATOM 667 O O . CYS A 1 81 ? 9.890 1.442 24.593 1.00 81.88 81 CYS A O 1
ATOM 669 N N . ALA A 1 82 ? 7.971 0.486 23.909 1.00 79.75 82 ALA A N 1
ATOM 670 C CA . ALA A 1 82 ? 7.186 0.853 25.084 1.00 79.75 82 ALA A CA 1
ATOM 671 C C . ALA A 1 82 ? 7.337 -0.156 26.234 1.00 79.75 82 ALA A C 1
ATOM 673 O O . ALA A 1 82 ? 7.379 0.251 27.393 1.00 79.75 82 ALA A O 1
ATOM 674 N N . SER A 1 83 ? 7.423 -1.454 25.927 1.00 87.06 83 SER A N 1
ATOM 675 C CA . SER A 1 83 ? 7.437 -2.524 26.932 1.00 87.06 83 SER A CA 1
ATOM 676 C C . SER A 1 83 ? 8.833 -2.996 27.346 1.00 87.06 83 SER A C 1
ATOM 678 O O . SER A 1 83 ? 8.974 -3.574 28.419 1.00 87.06 83 SER A O 1
ATOM 680 N N . ASP A 1 84 ? 9.859 -2.794 26.514 1.00 88.94 84 ASP A N 1
ATOM 681 C CA . ASP A 1 84 ? 11.214 -3.307 26.737 1.00 88.94 84 ASP A CA 1
ATOM 682 C C . ASP A 1 84 ? 12.275 -2.200 26.595 1.00 88.94 84 ASP A C 1
ATOM 684 O O . ASP A 1 84 ? 12.661 -1.772 25.501 1.00 88.94 84 ASP A O 1
ATOM 688 N N . ILE A 1 85 ? 12.800 -1.759 27.743 1.00 89.00 85 ILE A N 1
ATOM 689 C CA . ILE A 1 85 ? 13.844 -0.732 27.816 1.00 89.00 85 ILE A CA 1
ATOM 690 C C . ILE A 1 85 ? 15.172 -1.190 27.192 1.00 89.00 85 ILE A C 1
ATOM 692 O O . ILE A 1 85 ? 15.904 -0.364 26.642 1.00 89.00 85 ILE A O 1
ATOM 696 N N . LYS A 1 86 ? 15.488 -2.495 27.234 1.00 90.69 86 LYS A N 1
ATOM 697 C CA . LYS A 1 86 ? 16.712 -3.045 26.635 1.00 90.69 86 LYS A CA 1
ATOM 698 C C . LYS A 1 86 ? 16.621 -2.966 25.120 1.00 90.69 86 LYS A C 1
ATOM 700 O O . LYS A 1 86 ? 17.566 -2.492 24.490 1.00 90.69 86 LYS A O 1
ATOM 705 N N . PHE A 1 87 ? 15.480 -3.356 24.548 1.00 90.31 87 PHE A N 1
ATOM 706 C CA . PHE A 1 87 ? 15.226 -3.209 23.115 1.00 90.31 87 PHE A CA 1
ATOM 707 C C . PHE A 1 87 ? 15.278 -1.741 22.682 1.00 90.31 87 PHE A C 1
ATOM 709 O O . PHE A 1 87 ? 15.985 -1.409 21.730 1.00 90.31 87 PHE A O 1
ATOM 716 N N . LYS A 1 88 ? 14.602 -0.845 23.413 1.00 86.81 88 LYS A N 1
ATOM 717 C CA . LYS A 1 88 ? 14.599 0.596 23.119 1.00 86.81 88 LYS A CA 1
ATOM 718 C C . LYS A 1 88 ? 16.014 1.180 23.084 1.00 86.81 88 LYS A C 1
ATOM 720 O O . LYS A 1 88 ? 16.377 1.859 22.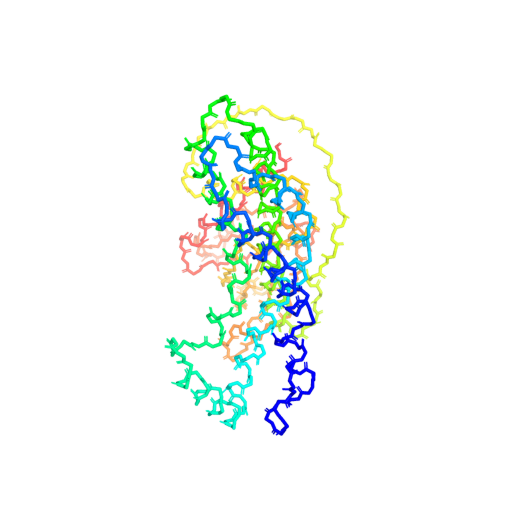123 1.00 86.81 88 LYS A O 1
ATOM 725 N N . ASN A 1 89 ? 16.819 0.900 24.110 1.00 89.69 89 ASN A N 1
ATOM 726 C CA . ASN A 1 89 ? 18.193 1.393 24.197 1.00 89.69 89 ASN A CA 1
ATOM 727 C C . ASN A 1 89 ? 19.073 0.787 23.099 1.00 89.69 89 ASN A C 1
ATOM 729 O O . ASN A 1 89 ? 19.810 1.516 22.440 1.00 89.69 89 ASN A O 1
ATOM 733 N N . TYR A 1 90 ? 18.946 -0.520 22.847 1.00 91.06 90 TYR A N 1
ATOM 734 C CA . TYR A 1 90 ? 19.650 -1.192 21.756 1.00 91.06 90 TYR A CA 1
ATOM 735 C C . TYR A 1 90 ? 19.344 -0.545 20.400 1.00 91.06 90 TYR A C 1
ATOM 737 O O . TYR A 1 90 ? 20.265 -0.214 19.648 1.00 91.06 90 TYR A O 1
ATOM 745 N N . LEU A 1 91 ? 18.061 -0.328 20.098 1.00 85.56 91 LEU A N 1
ATOM 746 C CA . LEU A 1 91 ? 17.625 0.289 18.851 1.00 85.56 91 LEU A CA 1
ATOM 747 C C . LEU A 1 91 ? 18.157 1.721 18.733 1.00 85.56 91 LEU A C 1
ATOM 749 O O . LEU A 1 91 ? 18.714 2.073 17.697 1.00 85.56 91 LEU A O 1
ATOM 753 N N . PHE A 1 92 ? 18.064 2.522 19.798 1.00 80.75 92 PHE A N 1
ATOM 754 C CA . PHE A 1 92 ? 18.598 3.884 19.818 1.00 80.75 92 PHE A CA 1
ATOM 755 C C . PHE A 1 92 ? 20.103 3.917 19.526 1.00 80.75 92 PHE A C 1
ATOM 757 O O . PHE A 1 92 ? 20.542 4.665 18.649 1.00 80.75 92 PHE A O 1
ATOM 764 N N . THR A 1 93 ? 20.894 3.067 20.190 1.00 89.56 93 THR A N 1
ATOM 765 C CA . THR A 1 93 ? 22.336 2.956 19.934 1.00 89.56 93 THR A CA 1
ATOM 766 C C . THR A 1 93 ? 22.615 2.587 18.479 1.00 89.56 93 THR A C 1
ATOM 768 O O . THR A 1 93 ? 23.475 3.201 17.847 1.00 89.56 93 THR A O 1
ATOM 771 N N . LYS A 1 94 ? 21.873 1.629 17.908 1.00 87.25 94 LYS A N 1
ATOM 772 C CA . LYS A 1 94 ? 22.039 1.235 16.501 1.00 87.25 94 LYS A CA 1
ATOM 773 C C . LYS A 1 94 ? 21.663 2.345 15.527 1.00 87.25 94 LYS A C 1
ATOM 775 O O . LYS A 1 94 ? 22.394 2.559 14.561 1.00 87.25 94 LYS A O 1
ATOM 780 N N . CYS A 1 95 ? 20.596 3.090 15.798 1.00 74.75 95 CYS A N 1
ATOM 781 C CA . CYS A 1 95 ? 20.224 4.255 15.003 1.00 74.75 95 CYS A CA 1
ATOM 782 C C . CYS A 1 95 ? 21.340 5.310 15.023 1.00 74.75 95 CYS A C 1
ATOM 784 O O . CYS A 1 95 ? 21.733 5.776 13.957 1.00 74.75 95 CYS A O 1
ATOM 786 N N . GLN A 1 96 ? 21.920 5.619 16.190 1.00 75.69 96 GLN A N 1
ATOM 787 C CA . GLN A 1 96 ? 23.017 6.594 16.319 1.00 75.69 96 GLN A CA 1
ATOM 788 C C . GLN A 1 96 ? 24.325 6.151 15.647 1.00 75.69 96 GLN A C 1
ATOM 790 O O . GLN A 1 96 ? 25.075 6.990 15.152 1.00 75.69 96 GLN A O 1
ATOM 795 N N . GLN A 1 97 ? 24.589 4.842 15.606 1.00 85.94 97 GLN A N 1
ATOM 796 C CA . GLN A 1 97 ? 25.731 4.257 14.895 1.00 85.94 97 GLN A CA 1
ATOM 797 C C . GLN A 1 97 ? 25.529 4.209 13.372 1.00 85.94 97 GLN A C 1
ATOM 799 O O . GLN A 1 97 ? 26.493 4.018 12.632 1.00 85.94 97 GLN A O 1
ATOM 804 N N . SER A 1 98 ? 24.294 4.354 12.883 1.00 78.56 98 SER A N 1
ATOM 805 C CA . SER A 1 98 ? 24.018 4.359 11.446 1.00 78.56 98 SER A CA 1
ATOM 806 C C . SER A 1 98 ? 24.505 5.656 10.793 1.00 78.56 98 SER A C 1
ATOM 808 O O . SER A 1 98 ? 24.394 6.739 11.368 1.00 78.56 98 SER A O 1
ATOM 810 N N . SER A 1 99 ? 24.969 5.572 9.544 1.00 72.38 99 SER A N 1
ATOM 811 C CA . SER A 1 99 ? 25.501 6.724 8.796 1.00 72.38 99 SER A CA 1
ATOM 812 C C . SER A 1 99 ? 24.511 7.884 8.648 1.00 72.38 99 SER A C 1
ATOM 814 O O . SER A 1 99 ? 24.922 9.035 8.541 1.00 72.38 99 SER A O 1
ATOM 816 N N . ARG A 1 100 ? 23.204 7.594 8.653 1.00 65.38 100 ARG A N 1
ATOM 817 C CA . ARG A 1 100 ? 22.139 8.596 8.497 1.00 65.38 100 ARG A CA 1
ATOM 818 C C . ARG A 1 100 ? 21.509 9.037 9.817 1.00 65.38 100 ARG A C 1
ATOM 820 O O . ARG A 1 100 ? 20.730 9.982 9.802 1.00 65.38 100 ARG A O 1
ATOM 827 N N . LYS A 1 101 ? 21.808 8.362 10.935 1.00 72.56 101 LYS A N 1
ATOM 828 C CA . LYS A 1 101 ? 21.212 8.620 12.260 1.00 72.56 101 LYS A CA 1
ATOM 829 C C . LYS A 1 101 ? 19.677 8.669 12.260 1.00 72.56 101 LYS A C 1
ATOM 831 O O . LYS A 1 101 ? 19.067 9.417 13.017 1.00 72.56 101 LYS A O 1
ATOM 836 N N . LEU A 1 102 ? 19.051 7.879 11.388 1.00 62.56 102 LEU A N 1
ATOM 837 C CA . LEU A 1 102 ? 17.597 7.821 11.239 1.00 62.56 102 LEU A CA 1
ATOM 838 C C . LEU A 1 102 ? 17.005 6.674 12.068 1.00 62.56 102 LEU A C 1
ATOM 840 O O . LEU A 1 102 ? 17.688 5.670 12.284 1.00 62.56 102 LEU A O 1
ATOM 844 N N . PRO A 1 103 ? 15.734 6.789 12.494 1.00 68.25 103 PRO A N 1
ATOM 845 C CA . PRO A 1 103 ? 15.021 5.679 13.115 1.00 68.25 103 PRO A CA 1
ATOM 846 C C . PRO A 1 103 ? 14.822 4.524 12.115 1.00 68.25 103 PRO A C 1
ATOM 848 O O . PRO A 1 103 ? 14.792 4.739 10.900 1.00 68.25 103 PRO A O 1
ATOM 851 N N . LEU A 1 104 ? 14.691 3.292 12.616 1.00 79.25 104 LEU A N 1
ATOM 852 C CA . LEU A 1 104 ? 14.589 2.076 11.794 1.00 79.25 104 LEU A CA 1
ATOM 853 C C . LEU A 1 104 ? 13.387 2.120 10.840 1.00 79.25 104 LEU A C 1
ATOM 855 O O . LEU A 1 104 ? 13.475 1.699 9.687 1.00 79.25 104 LEU A O 1
ATOM 859 N N . GLU A 1 105 ? 12.285 2.695 11.300 1.00 74.56 105 GLU A N 1
ATOM 860 C CA . GLU A 1 105 ? 11.046 2.911 10.561 1.00 74.56 105 GLU A CA 1
ATOM 861 C C . GLU A 1 105 ? 11.287 3.694 9.259 1.00 74.56 105 GLU A C 1
ATOM 863 O O . GLU A 1 105 ? 10.704 3.375 8.221 1.00 74.56 105 GLU A O 1
ATOM 868 N N . SER A 1 106 ? 12.221 4.654 9.272 1.00 68.88 106 SER A N 1
ATOM 869 C CA . SER A 1 106 ? 12.608 5.430 8.085 1.00 68.88 106 SER A CA 1
ATOM 870 C C . SER A 1 106 ? 13.308 4.591 7.014 1.00 68.88 106 SER A C 1
ATOM 872 O O . SER A 1 106 ? 13.345 4.997 5.853 1.00 68.88 106 SER A O 1
ATOM 874 N N . PHE A 1 107 ? 13.860 3.430 7.373 1.00 80.19 107 PHE A N 1
ATOM 875 C CA . PHE A 1 107 ? 14.438 2.484 6.419 1.00 80.19 107 PHE A CA 1
ATOM 876 C C . PHE A 1 107 ? 13.406 1.464 5.930 1.00 80.19 107 PHE A C 1
ATOM 878 O O . PHE A 1 107 ? 13.383 1.151 4.740 1.00 80.19 107 PHE A O 1
ATOM 885 N N . LEU A 1 108 ? 12.517 0.991 6.811 1.00 82.44 108 LEU A N 1
ATOM 886 C CA . LEU A 1 108 ? 11.478 0.008 6.468 1.00 82.44 108 LEU A CA 1
ATOM 887 C C . LEU A 1 108 ? 10.456 0.541 5.451 1.00 82.44 108 LEU A C 1
ATOM 889 O O . LEU A 1 108 ? 9.878 -0.222 4.682 1.00 82.44 108 LEU A O 1
ATOM 893 N N . I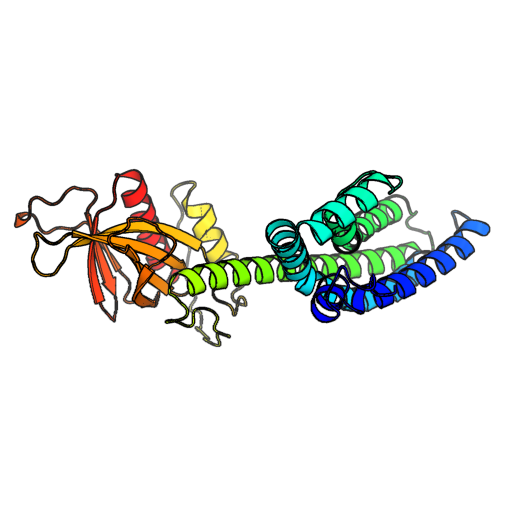LE A 1 109 ? 10.283 1.860 5.368 1.00 75.56 109 ILE A N 1
ATOM 894 C CA . ILE A 1 109 ? 9.404 2.479 4.369 1.00 75.56 109 ILE A CA 1
ATOM 895 C C . ILE A 1 109 ? 10.026 2.548 2.958 1.00 75.56 109 ILE A C 1
ATOM 897 O O . ILE A 1 109 ? 9.312 2.736 1.968 1.00 75.56 109 ILE A O 1
ATOM 901 N N . LEU A 1 110 ? 11.350 2.386 2.819 1.00 82.69 110 LEU A N 1
ATOM 902 C CA . LEU A 1 110 ? 12.060 2.607 1.550 1.00 82.69 110 LEU A CA 1
ATOM 903 C C . LEU A 1 110 ? 11.625 1.671 0.407 1.00 82.69 110 LEU A C 1
ATOM 905 O O . LEU A 1 110 ? 11.444 2.186 -0.701 1.00 82.69 110 LEU A O 1
ATOM 909 N N . PRO A 1 111 ? 11.405 0.353 0.612 1.00 87.56 111 PRO A N 1
ATOM 910 C CA . PRO A 1 111 ? 10.920 -0.528 -0.454 1.00 87.56 111 PRO A CA 1
ATOM 911 C C . PRO A 1 111 ? 9.558 -0.093 -1.006 1.00 87.56 111 PRO A C 1
ATOM 913 O O . PRO A 1 111 ? 9.324 -0.174 -2.209 1.00 87.56 111 PRO A O 1
ATOM 916 N N . ILE A 1 112 ? 8.688 0.445 -0.145 1.00 84.25 112 ILE A N 1
ATOM 917 C CA . ILE A 1 112 ? 7.360 0.944 -0.525 1.00 84.25 112 ILE A CA 1
ATOM 918 C C . ILE A 1 112 ? 7.493 2.215 -1.370 1.00 84.25 112 ILE A C 1
ATOM 920 O O . ILE A 1 112 ? 6.869 2.341 -2.419 1.00 84.25 112 ILE A O 1
ATOM 924 N N . GLN A 1 113 ? 8.364 3.138 -0.952 1.00 79.69 113 GLN A N 1
ATOM 925 C CA . GLN A 1 113 ? 8.636 4.384 -1.679 1.00 79.69 113 GLN A CA 1
ATOM 926 C C . GLN A 1 113 ? 9.371 4.168 -3.006 1.00 79.69 113 GLN A C 1
ATOM 928 O O . GLN A 1 113 ? 9.394 5.062 -3.852 1.00 79.69 113 GLN A O 1
ATOM 933 N N . ARG A 1 114 ? 10.011 3.012 -3.201 1.00 87.56 114 ARG A N 1
ATOM 934 C CA . ARG A 1 114 ? 10.793 2.736 -4.408 1.00 87.56 114 ARG A CA 1
ATOM 935 C C . ARG A 1 114 ? 9.911 2.563 -5.646 1.00 87.56 114 ARG A C 1
ATOM 937 O O . ARG A 1 114 ? 10.285 3.050 -6.706 1.00 87.56 114 ARG A O 1
ATOM 944 N N . ILE A 1 115 ? 8.734 1.956 -5.497 1.00 87.25 115 ILE A N 1
ATOM 945 C CA . ILE A 1 115 ? 7.781 1.715 -6.593 1.00 87.25 115 ILE A CA 1
ATOM 946 C C . ILE A 1 115 ? 7.340 3.024 -7.280 1.00 87.25 115 ILE A C 1
ATOM 948 O O . ILE A 1 115 ? 7.574 3.153 -8.482 1.00 87.25 115 ILE A O 1
ATOM 952 N N . PRO A 1 116 ? 6.793 4.037 -6.572 1.00 82.31 116 PRO A N 1
ATOM 953 C CA . PRO A 1 116 ? 6.417 5.301 -7.209 1.00 82.31 116 PRO A CA 1
ATOM 954 C C . PRO A 1 116 ? 7.630 6.075 -7.742 1.00 82.31 116 PRO A C 1
ATOM 956 O O . PRO A 1 116 ? 7.513 6.823 -8.708 1.00 82.31 116 PRO A O 1
ATOM 959 N N . ARG A 1 117 ? 8.827 5.884 -7.170 1.00 85.94 117 ARG A N 1
ATOM 960 C CA . ARG A 1 117 ? 10.051 6.479 -7.730 1.00 85.94 117 ARG A CA 1
ATOM 961 C C . ARG A 1 117 ? 10.410 5.885 -9.092 1.00 85.94 117 ARG A C 1
ATOM 963 O O . ARG A 1 117 ? 10.839 6.646 -9.951 1.00 85.94 117 ARG A O 1
ATOM 970 N N . TYR A 1 118 ? 10.231 4.580 -9.312 1.00 92.50 118 TYR A N 1
ATOM 971 C CA . TYR A 1 118 ? 10.455 3.982 -10.635 1.00 92.50 118 TYR A CA 1
ATOM 972 C C . TYR A 1 118 ? 9.518 4.559 -11.691 1.00 92.50 118 TYR A C 1
ATOM 974 O O . TYR A 1 118 ? 9.966 4.830 -12.799 1.00 92.50 118 TYR A O 1
ATOM 982 N N . GLU A 1 119 ? 8.256 4.805 -11.337 1.00 91.69 119 GLU A N 1
ATOM 983 C CA . GLU A 1 119 ? 7.302 5.482 -12.218 1.00 91.69 119 GLU A CA 1
ATOM 984 C C . GLU A 1 119 ? 7.812 6.869 -12.632 1.00 91.69 119 GLU A C 1
ATOM 986 O O . GLU A 1 119 ? 7.930 7.138 -13.823 1.00 91.69 119 GLU A O 1
ATOM 991 N N . LEU A 1 120 ? 8.200 7.710 -11.667 1.00 88.44 120 LEU A N 1
ATOM 992 C CA . LEU A 1 120 ? 8.722 9.056 -11.941 1.00 88.44 120 LEU A CA 1
ATOM 993 C C . LEU A 1 120 ? 10.012 9.041 -12.774 1.00 88.44 120 LEU A C 1
ATOM 995 O O . LEU A 1 120 ? 10.217 9.918 -13.610 1.00 88.44 120 LEU A O 1
ATOM 999 N N . LEU A 1 121 ? 10.903 8.079 -12.523 1.00 93.69 121 LEU A N 1
ATOM 1000 C CA . LEU A 1 121 ? 12.159 7.950 -13.263 1.00 93.69 121 LEU A CA 1
ATOM 1001 C C . LEU A 1 121 ? 11.913 7.495 -14.703 1.00 93.69 121 LEU A C 1
ATOM 1003 O O . LEU A 1 121 ? 12.457 8.102 -15.617 1.00 93.69 121 LEU A O 1
ATOM 1007 N N . LEU A 1 122 ? 11.070 6.481 -14.913 1.00 96.12 122 LEU A N 1
ATOM 1008 C CA . LEU A 1 122 ? 10.710 6.003 -16.251 1.00 96.12 122 LEU A CA 1
ATOM 1009 C C . LEU A 1 122 ? 9.996 7.078 -17.072 1.00 96.12 122 LEU A C 1
ATOM 1011 O O . LEU A 1 122 ? 10.296 7.233 -18.251 1.00 96.12 122 LEU A O 1
ATOM 1015 N N . ASP A 1 123 ? 9.095 7.839 -16.448 1.00 96.25 123 ASP A N 1
ATOM 1016 C CA . ASP A 1 123 ? 8.389 8.953 -17.088 1.00 96.25 123 ASP A CA 1
ATOM 1017 C C . ASP A 1 123 ? 9.387 10.014 -17.588 1.00 96.25 123 ASP A C 1
ATOM 1019 O O . ASP A 1 123 ? 9.348 10.414 -18.751 1.00 96.25 123 ASP A O 1
ATOM 1023 N N . LYS A 1 124 ? 10.371 10.376 -16.750 1.00 95.88 124 LYS A N 1
ATOM 1024 C CA . LYS A 1 124 ? 11.452 11.301 -17.124 1.00 95.88 124 LYS A CA 1
ATOM 1025 C C . LYS A 1 124 ? 12.372 10.750 -18.210 1.00 95.88 124 LYS A C 1
ATOM 1027 O O . LYS A 1 124 ? 12.726 11.499 -19.114 1.00 95.88 124 LYS A O 1
ATOM 1032 N N . ILE A 1 125 ? 12.772 9.480 -18.131 1.00 95.25 125 ILE A N 1
ATOM 1033 C CA . ILE A 1 125 ? 13.637 8.859 -19.146 1.00 95.25 125 ILE A CA 1
ATOM 1034 C C . ILE A 1 125 ? 12.915 8.862 -20.495 1.00 95.25 125 ILE A C 1
ATOM 1036 O O . ILE A 1 125 ? 13.464 9.347 -21.479 1.00 95.25 125 ILE A O 1
ATOM 1040 N N . LEU A 1 126 ? 11.654 8.420 -20.532 1.00 97.00 126 LEU A N 1
ATOM 1041 C CA . LEU A 1 126 ? 10.852 8.391 -21.753 1.00 97.00 126 LEU A CA 1
ATOM 1042 C C . LEU A 1 126 ? 10.655 9.791 -22.356 1.00 97.00 126 LEU A C 1
ATOM 1044 O O . LEU A 1 126 ? 10.733 9.950 -23.574 1.00 97.00 126 LEU A O 1
ATOM 1048 N N . ALA A 1 127 ? 10.429 10.806 -21.516 1.00 96.75 127 ALA A N 1
ATOM 1049 C CA . ALA A 1 127 ? 10.288 12.193 -21.958 1.00 96.75 127 ALA A CA 1
ATOM 1050 C C . ALA A 1 127 ? 11.559 12.753 -22.623 1.00 96.75 127 ALA A C 1
ATOM 1052 O O . ALA A 1 127 ? 11.449 13.635 -23.467 1.00 96.75 127 ALA A O 1
ATOM 1053 N N . ASN A 1 128 ? 12.737 12.230 -22.268 1.00 95.44 128 ASN A N 1
ATOM 1054 C CA . ASN A 1 128 ? 14.034 12.636 -22.821 1.00 95.44 128 ASN A CA 1
ATOM 1055 C C . ASN A 1 128 ? 14.617 11.608 -23.811 1.00 95.44 128 ASN A C 1
ATOM 1057 O O . ASN A 1 128 ? 15.789 11.687 -24.158 1.00 95.44 128 ASN A O 1
ATOM 1061 N N . THR A 1 129 ? 13.827 10.623 -24.245 1.00 95.81 129 THR A N 1
ATOM 1062 C CA . THR A 1 129 ? 14.246 9.620 -25.234 1.00 95.81 129 THR A CA 1
ATOM 1063 C C . THR A 1 129 ? 13.677 9.997 -26.597 1.00 95.81 129 THR A C 1
ATOM 1065 O O . THR A 1 129 ? 12.464 10.147 -26.715 1.00 95.81 129 THR A O 1
ATOM 1068 N N . GLU A 1 130 ? 14.500 10.108 -27.638 1.00 95.50 130 GLU A N 1
ATOM 1069 C CA . GLU A 1 130 ? 14.032 10.493 -28.978 1.00 95.50 130 GLU A CA 1
ATOM 1070 C C . GLU A 1 130 ? 12.967 9.529 -29.542 1.00 95.50 130 GLU A C 1
ATOM 1072 O O . GLU A 1 130 ? 13.035 8.322 -29.287 1.00 95.50 130 GLU A O 1
ATOM 1077 N N . PRO A 1 131 ? 11.984 10.006 -30.337 1.00 94.50 131 PRO A N 1
ATOM 1078 C CA . PRO A 1 131 ? 10.954 9.166 -30.956 1.00 94.50 131 PRO A CA 1
ATOM 1079 C C . PRO A 1 131 ? 11.484 7.971 -31.756 1.00 94.50 131 PRO A C 1
ATOM 1081 O O . PRO A 1 131 ? 10.821 6.939 -31.823 1.00 94.50 131 PRO A O 1
ATOM 1084 N N . THR A 1 132 ? 12.667 8.120 -32.349 1.00 96.12 132 THR A N 1
ATOM 1085 C CA . THR A 1 132 ? 13.340 7.119 -33.186 1.00 96.12 132 THR A CA 1
ATOM 1086 C C . THR A 1 132 ? 14.246 6.172 -32.399 1.00 96.12 132 THR A C 1
ATOM 1088 O O . THR A 1 132 ? 14.727 5.194 -32.968 1.00 96.12 132 THR A O 1
ATOM 1091 N N . HIS A 1 133 ? 14.488 6.433 -31.111 1.00 97.69 133 HIS A N 1
ATOM 1092 C CA . HIS A 1 133 ? 15.378 5.613 -30.296 1.00 97.69 133 HIS A CA 1
ATOM 1093 C C . HIS A 1 133 ? 14.793 4.200 -30.099 1.00 97.69 133 HIS A C 1
ATOM 1095 O O . HIS A 1 133 ? 13.616 4.075 -29.732 1.00 97.69 133 HIS A O 1
ATOM 1101 N N . PRO A 1 134 ? 15.590 3.126 -30.261 1.00 97.19 134 PRO A N 1
ATOM 1102 C CA . PRO A 1 134 ? 15.095 1.746 -30.198 1.00 97.19 134 PRO A CA 1
ATOM 1103 C C . PRO A 1 134 ? 14.444 1.384 -28.852 1.00 97.19 134 PRO A C 1
ATOM 1105 O O . PRO A 1 134 ? 13.492 0.608 -28.814 1.00 97.19 134 PRO A O 1
ATOM 1108 N N . ASP A 1 135 ? 14.897 1.985 -27.747 1.00 97.44 135 ASP A N 1
ATOM 1109 C CA . ASP A 1 135 ? 14.377 1.701 -26.399 1.00 97.44 135 ASP A CA 1
ATOM 1110 C C . ASP A 1 135 ? 13.017 2.352 -26.092 1.00 97.44 135 ASP A C 1
ATOM 1112 O O . ASP A 1 135 ? 12.339 1.972 -25.134 1.00 97.44 135 ASP A O 1
ATOM 1116 N N . ARG A 1 136 ? 12.579 3.341 -26.887 1.00 97.38 136 ARG A N 1
ATOM 1117 C CA . ARG A 1 136 ? 11.3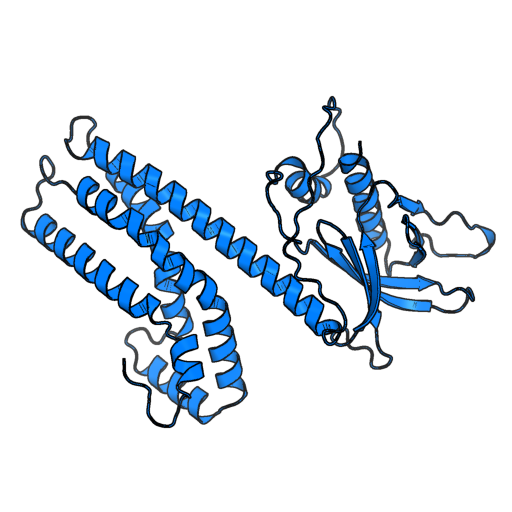99 4.159 -26.556 1.00 97.38 136 ARG A CA 1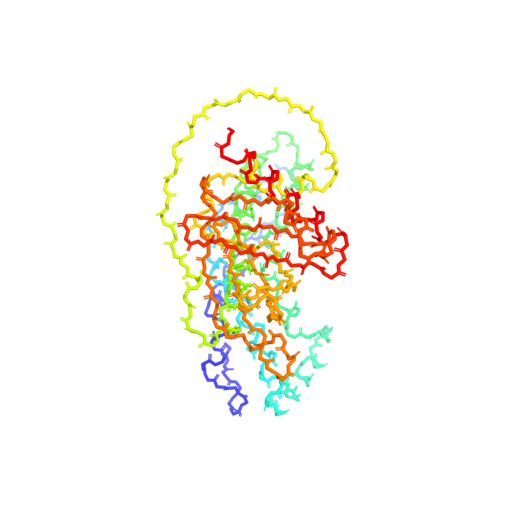
ATOM 1118 C C . ARG A 1 136 ? 10.138 3.315 -26.370 1.00 97.38 136 ARG A C 1
ATOM 1120 O O . ARG A 1 136 ? 9.383 3.530 -25.420 1.00 97.38 136 ARG A O 1
ATOM 1127 N N . GLY A 1 137 ? 9.921 2.340 -27.254 1.00 97.88 137 GLY A N 1
ATOM 1128 C CA . GLY A 1 137 ? 8.760 1.453 -27.190 1.00 97.88 137 GLY A CA 1
ATOM 1129 C C . GLY A 1 137 ? 8.738 0.599 -25.920 1.00 97.88 137 GLY A C 1
ATOM 1130 O O . GLY A 1 137 ? 7.685 0.432 -25.300 1.00 97.88 137 GLY A O 1
ATOM 1131 N N . ASP A 1 138 ? 9.889 0.088 -25.486 1.00 98.25 138 ASP A N 1
ATOM 1132 C CA . ASP A 1 138 ? 9.973 -0.723 -24.272 1.00 98.25 138 ASP A CA 1
ATOM 1133 C C . ASP A 1 138 ? 9.920 0.124 -22.998 1.00 98.25 138 ASP A C 1
ATOM 1135 O O . ASP A 1 138 ? 9.277 -0.292 -22.030 1.00 98.25 138 ASP A O 1
ATOM 1139 N N . LEU A 1 139 ? 10.475 1.338 -23.009 1.00 98.12 139 LEU A N 1
ATOM 1140 C CA . LEU A 1 139 ? 10.300 2.318 -21.933 1.00 98.12 139 LEU A CA 1
ATOM 1141 C C . LEU A 1 139 ? 8.826 2.690 -21.737 1.00 98.12 139 LEU A C 1
ATOM 1143 O O . LEU A 1 139 ? 8.350 2.726 -20.600 1.00 98.12 139 LEU A O 1
ATOM 1147 N N . GLN A 1 140 ? 8.072 2.888 -22.824 1.00 97.94 140 GLN A N 1
ATOM 1148 C CA . GLN A 1 140 ? 6.635 3.154 -22.744 1.00 97.94 140 GLN A CA 1
ATOM 1149 C C . GLN A 1 140 ? 5.869 1.971 -22.135 1.00 97.94 140 GLN A C 1
ATOM 1151 O O . GLN A 1 140 ? 5.092 2.154 -21.194 1.00 97.94 140 GLN A O 1
ATOM 1156 N N . LYS A 1 141 ? 6.140 0.741 -22.592 1.00 97.81 141 LYS A N 1
ATOM 1157 C CA . LYS A 1 141 ? 5.543 -0.471 -22.000 1.00 97.81 141 LYS A CA 1
ATOM 1158 C C . LYS A 1 141 ? 5.882 -0.608 -20.514 1.00 97.81 141 LYS A C 1
ATOM 1160 O O . LYS A 1 141 ? 5.015 -0.973 -19.716 1.00 97.81 141 LYS A O 1
ATOM 1165 N N . ALA A 1 142 ? 7.127 -0.326 -20.127 1.00 97.50 142 ALA A N 1
ATOM 1166 C CA . ALA A 1 142 ? 7.559 -0.376 -18.735 1.00 97.50 142 ALA A CA 1
ATOM 1167 C C . ALA A 1 142 ? 6.803 0.663 -17.891 1.00 97.50 142 ALA A C 1
ATOM 1169 O O . ALA A 1 142 ? 6.282 0.328 -16.826 1.00 97.50 142 ALA A O 1
ATOM 1170 N N . LEU A 1 143 ? 6.660 1.892 -18.395 1.00 97.00 143 LEU A N 1
ATOM 1171 C CA . LEU A 1 143 ? 5.915 2.964 -17.737 1.00 97.00 143 LEU A CA 1
ATOM 1172 C C . LEU A 1 143 ? 4.432 2.605 -17.529 1.00 97.00 143 LEU A C 1
ATOM 1174 O O . LEU A 1 143 ? 3.868 2.829 -16.458 1.00 97.00 143 LEU A O 1
ATOM 1178 N N . GLU A 1 144 ? 3.787 1.992 -18.519 1.00 95.75 144 GLU A N 1
ATOM 1179 C CA . GLU A 1 144 ? 2.398 1.536 -18.394 1.00 95.75 144 GLU A CA 1
ATOM 1180 C C . GLU A 1 144 ? 2.248 0.395 -17.375 1.00 95.75 144 GLU A C 1
ATOM 1182 O O . GLU A 1 144 ? 1.294 0.362 -16.589 1.00 95.75 144 GLU A O 1
ATOM 1187 N N . LYS A 1 145 ? 3.191 -0.555 -17.352 1.00 94.25 145 LYS A N 1
ATOM 1188 C CA . LYS A 1 145 ? 3.195 -1.650 -16.371 1.00 94.25 145 LYS A CA 1
ATOM 1189 C C . LYS A 1 145 ? 3.411 -1.133 -14.947 1.00 94.25 145 LYS A C 1
ATOM 1191 O O . LYS A 1 145 ? 2.646 -1.515 -14.062 1.00 94.25 145 LYS A O 1
ATOM 1196 N N . ILE A 1 146 ? 4.388 -0.248 -14.718 1.00 92.62 146 ILE A N 1
ATOM 1197 C CA . ILE A 1 146 ? 4.659 0.290 -13.376 1.00 92.62 146 ILE A CA 1
ATOM 1198 C C . ILE A 1 146 ? 3.494 1.146 -12.870 1.00 92.62 146 ILE A C 1
ATOM 1200 O O . ILE A 1 146 ? 3.124 1.007 -11.709 1.00 92.62 146 ILE A O 1
ATOM 1204 N N . LYS A 1 147 ? 2.845 1.947 -13.732 1.00 90.56 147 LYS A N 1
ATOM 1205 C CA . LYS A 1 147 ? 1.648 2.732 -13.370 1.00 90.56 147 LYS A CA 1
ATOM 1206 C C . LYS A 1 147 ? 0.513 1.830 -12.881 1.00 90.56 147 LYS A C 1
ATOM 1208 O O . LYS A 1 147 ? -0.127 2.123 -11.870 1.00 90.56 147 LYS A O 1
ATOM 1213 N N . ARG A 1 148 ? 0.295 0.688 -13.547 1.00 87.75 148 ARG A N 1
ATOM 1214 C CA . ARG A 1 148 ? -0.688 -0.316 -13.106 1.00 87.75 148 ARG A CA 1
ATOM 1215 C C . ARG A 1 148 ? -0.326 -0.931 -11.752 1.00 87.75 148 ARG A C 1
ATOM 1217 O O . ARG A 1 148 ? -1.170 -0.947 -10.860 1.00 87.75 148 ARG A O 1
ATOM 1224 N N . GLU A 1 149 ? 0.911 -1.389 -11.569 1.00 81.75 149 GLU A N 1
ATOM 1225 C CA . GLU A 1 149 ? 1.354 -2.001 -10.303 1.00 81.75 149 GLU A CA 1
ATOM 1226 C C . GLU A 1 149 ? 1.376 -0.992 -9.135 1.00 81.75 149 GLU A C 1
ATOM 1228 O O . GLU A 1 149 ? 0.986 -1.324 -8.013 1.00 81.75 149 GLU A O 1
ATOM 1233 N N . SER A 1 150 ? 1.754 0.263 -9.398 1.00 77.50 150 SER A N 1
ATOM 1234 C CA . SER A 1 150 ? 1.739 1.387 -8.449 1.00 77.50 150 SER A CA 1
ATOM 1235 C C . SER A 1 150 ? 0.315 1.694 -7.971 1.00 77.50 150 SER A C 1
ATOM 1237 O O . SER A 1 150 ? 0.063 1.756 -6.763 1.00 77.50 150 SER A O 1
ATOM 1239 N N . LYS A 1 151 ? -0.654 1.772 -8.898 1.00 76.75 151 LYS A N 1
ATOM 1240 C CA . LYS A 1 151 ? -2.079 1.955 -8.574 1.00 76.75 151 LYS A CA 1
ATOM 1241 C C . LYS A 1 151 ? -2.606 0.823 -7.688 1.00 76.75 151 LYS A C 1
ATOM 1243 O O . LYS A 1 151 ? -3.147 1.099 -6.619 1.00 76.75 151 LYS A O 1
ATOM 1248 N N . ILE A 1 152 ? -2.368 -0.430 -8.083 1.00 70.25 152 ILE A N 1
ATOM 1249 C CA . ILE A 1 152 ? -2.773 -1.620 -7.316 1.00 70.25 152 ILE A CA 1
ATOM 1250 C C . ILE A 1 152 ? -2.159 -1.593 -5.911 1.00 70.25 152 ILE A C 1
ATOM 1252 O O . ILE A 1 152 ? -2.829 -1.887 -4.921 1.00 70.25 152 ILE A O 1
ATOM 1256 N N . THR A 1 153 ? -0.884 -1.228 -5.807 1.00 68.25 153 THR A N 1
ATOM 1257 C CA . THR A 1 153 ? -0.171 -1.142 -4.530 1.00 68.25 153 THR A CA 1
ATOM 1258 C C . THR A 1 153 ? -0.772 -0.072 -3.620 1.00 68.25 153 THR A C 1
ATOM 1260 O O . THR A 1 153 ? -1.047 -0.339 -2.451 1.00 68.25 153 THR A O 1
ATOM 1263 N N . ASN A 1 154 ? -1.034 1.123 -4.152 1.00 68.19 154 ASN A N 1
ATOM 1264 C CA . ASN A 1 154 ? -1.608 2.231 -3.394 1.00 68.19 154 ASN A CA 1
ATOM 1265 C C . ASN A 1 154 ? -3.042 1.929 -2.926 1.00 68.19 154 ASN A C 1
ATOM 1267 O O . ASN A 1 154 ? -3.401 2.202 -1.781 1.00 68.19 154 ASN A O 1
ATOM 1271 N N . GLU A 1 155 ? -3.857 1.315 -3.785 1.00 66.00 155 GLU A N 1
ATOM 1272 C CA . GLU A 1 155 ? -5.203 0.849 -3.432 1.00 66.00 155 GLU A CA 1
ATOM 1273 C C . GLU A 1 155 ? -5.161 -0.197 -2.315 1.00 66.00 155 GLU A C 1
ATOM 1275 O O . GLU A 1 155 ? -5.914 -0.097 -1.348 1.00 66.00 155 GLU A O 1
ATOM 1280 N N . ARG A 1 156 ? -4.220 -1.145 -2.375 1.00 63.28 156 ARG A N 1
ATOM 1281 C CA . ARG A 1 156 ? -4.045 -2.163 -1.329 1.00 63.28 156 ARG A CA 1
ATOM 1282 C C . ARG A 1 156 ? -3.564 -1.588 -0.003 1.00 63.28 156 ARG A C 1
ATOM 1284 O O . ARG A 1 156 ? -4.033 -2.050 1.036 1.00 63.28 156 ARG A O 1
ATOM 1291 N N . ILE A 1 157 ? -2.675 -0.591 -0.019 1.00 62.22 157 ILE A N 1
ATOM 1292 C CA . ILE A 1 157 ? -2.249 0.130 1.192 1.00 62.22 157 ILE A CA 1
ATOM 1293 C C . ILE A 1 157 ? -3.452 0.817 1.834 1.00 62.22 157 ILE A C 1
ATOM 1295 O O . ILE A 1 157 ? -3.687 0.639 3.029 1.00 62.22 157 ILE A O 1
ATOM 1299 N N . LYS A 1 158 ? -4.246 1.546 1.040 1.00 60.41 158 LYS A N 1
ATOM 1300 C CA . LYS A 1 158 ? -5.470 2.202 1.518 1.00 60.41 158 LYS A CA 1
ATOM 1301 C C . LYS A 1 158 ? -6.460 1.189 2.085 1.00 60.41 158 LYS A C 1
ATOM 1303 O O . LYS A 1 158 ? -6.936 1.366 3.199 1.00 60.41 158 LYS A O 1
ATOM 1308 N N . ASP A 1 159 ? -6.722 0.096 1.373 1.00 59.59 159 ASP A N 1
ATOM 1309 C CA . ASP A 1 159 ? -7.617 -0.962 1.848 1.00 59.59 159 ASP A CA 1
ATOM 1310 C C . ASP A 1 159 ? -7.095 -1.631 3.126 1.00 59.59 159 ASP A C 1
ATOM 1312 O O . ASP A 1 159 ? -7.874 -1.962 4.019 1.00 59.59 159 ASP A O 1
ATOM 1316 N N . PHE A 1 160 ? -5.780 -1.823 3.248 1.00 58.69 160 PHE A N 1
ATOM 1317 C CA . PHE A 1 160 ? -5.165 -2.342 4.462 1.00 58.69 160 PHE A CA 1
ATOM 1318 C C . PHE A 1 160 ? -5.347 -1.378 5.643 1.00 58.69 160 PHE A C 1
ATOM 1320 O O . PHE A 1 160 ? -5.769 -1.822 6.711 1.00 58.69 160 PHE A O 1
ATOM 1327 N N . GLN A 1 161 ? -5.073 -0.083 5.452 1.00 59.75 161 GLN A N 1
ATOM 1328 C CA . GLN A 1 161 ? -5.268 0.958 6.468 1.00 59.75 161 GLN A CA 1
ATOM 1329 C C . GLN A 1 161 ? -6.736 1.050 6.893 1.00 59.75 161 GLN A C 1
ATOM 1331 O O . GLN A 1 161 ? -7.030 1.009 8.084 1.00 59.75 161 GLN A O 1
ATOM 1336 N N . CYS A 1 162 ? -7.668 1.062 5.933 1.00 61.09 162 CYS A N 1
ATOM 1337 C CA . CYS A 1 162 ? -9.102 1.022 6.216 1.00 61.09 162 CYS A CA 1
ATOM 1338 C C . CYS A 1 162 ? -9.479 -0.200 7.064 1.00 61.09 162 CYS A C 1
ATOM 1340 O O . CYS A 1 162 ? -10.239 -0.063 8.018 1.00 61.09 162 CYS A O 1
ATOM 1342 N N . ARG A 1 163 ? -8.930 -1.386 6.762 1.00 63.44 163 ARG A N 1
ATOM 1343 C CA . ARG A 1 163 ? -9.171 -2.595 7.565 1.00 63.44 163 ARG A CA 1
ATOM 1344 C C . ARG A 1 163 ? -8.586 -2.509 8.976 1.00 63.44 163 ARG A C 1
ATOM 1346 O O . ARG A 1 163 ? -9.182 -3.089 9.876 1.00 63.44 163 ARG A O 1
ATOM 1353 N N . GLN A 1 164 ? -7.452 -1.833 9.184 1.00 62.12 164 GLN A N 1
ATOM 1354 C CA . GLN A 1 164 ? -6.914 -1.643 10.540 1.00 62.12 164 GLN A CA 1
ATOM 1355 C C . GLN A 1 164 ? -7.816 -0.739 11.372 1.00 62.12 164 GLN A C 1
ATOM 1357 O O . GLN A 1 164 ? -8.161 -1.125 12.478 1.00 62.12 164 GLN A O 1
ATOM 1362 N N . ILE A 1 165 ? -8.303 0.369 10.807 1.00 66.81 165 ILE A N 1
ATOM 1363 C CA . ILE A 1 165 ? -9.255 1.252 11.500 1.00 66.81 165 ILE A CA 1
ATOM 1364 C C . ILE A 1 165 ? -10.512 0.474 11.922 1.00 66.81 165 ILE A C 1
ATOM 1366 O O . ILE A 1 165 ? -10.988 0.614 13.043 1.00 66.81 165 ILE A O 1
ATOM 1370 N N . VAL A 1 166 ? -11.039 -0.397 11.051 1.00 72.62 166 VAL A N 1
ATOM 1371 C CA . VAL A 1 166 ? -12.191 -1.252 11.398 1.00 72.62 166 VAL A CA 1
ATOM 1372 C C . VAL A 1 166 ? -11.861 -2.189 12.570 1.00 72.62 166 VAL A C 1
ATOM 1374 O O . VAL A 1 166 ? -12.699 -2.346 13.452 1.00 72.62 166 VAL A O 1
ATOM 1377 N N . ARG A 1 167 ? -10.655 -2.774 12.613 1.00 70.12 167 ARG A N 1
ATOM 1378 C CA . ARG A 1 167 ? -10.207 -3.624 13.734 1.00 70.12 167 ARG A CA 1
ATOM 1379 C C . ARG A 1 167 ? -10.018 -2.849 15.032 1.00 70.12 167 ARG A C 1
ATOM 1381 O O . ARG A 1 167 ? -10.389 -3.349 16.081 1.00 70.12 167 ARG A O 1
ATOM 1388 N N . GLU A 1 168 ? -9.449 -1.651 14.972 1.00 71.44 168 GLU A N 1
ATOM 1389 C CA . GLU A 1 168 ? -9.283 -0.787 16.147 1.00 71.44 168 GLU A CA 1
ATOM 1390 C C . GLU A 1 168 ? -10.646 -0.444 16.761 1.00 71.44 168 GLU A C 1
ATOM 1392 O O . GLU A 1 168 ? -10.814 -0.481 17.977 1.00 71.44 168 GLU A O 1
ATOM 1397 N N . ILE A 1 169 ? -11.652 -0.180 15.920 1.00 78.19 169 ILE A N 1
ATOM 1398 C CA . ILE A 1 169 ? -13.030 0.024 16.378 1.00 78.19 169 ILE A CA 1
ATOM 1399 C C . ILE A 1 169 ? -13.608 -1.267 16.972 1.00 78.19 169 ILE A C 1
ATOM 1401 O O . ILE A 1 169 ? -14.250 -1.199 18.012 1.00 78.19 169 ILE A O 1
ATOM 1405 N N . GLU A 1 170 ? -13.370 -2.427 16.353 1.00 77.44 170 GLU A N 1
ATOM 1406 C CA . GLU A 1 170 ? -13.792 -3.744 16.863 1.00 77.44 170 GLU A CA 1
ATOM 1407 C C . GLU A 1 170 ? -13.262 -4.008 18.283 1.00 77.44 170 GLU A C 1
ATOM 1409 O O . GLU A 1 170 ? -14.026 -4.368 19.177 1.00 77.44 170 GLU A O 1
ATOM 1414 N N . GLN A 1 171 ? -11.985 -3.702 18.526 1.00 77.62 171 GLN A N 1
ATOM 1415 C CA . GLN A 1 171 ? -11.336 -3.866 19.831 1.00 77.62 171 GLN A CA 1
ATOM 1416 C C . GLN A 1 171 ? -11.941 -2.984 20.928 1.00 77.62 171 GLN A C 1
ATOM 1418 O O . GLN A 1 171 ? -11.958 -3.382 22.091 1.00 77.62 171 GLN A O 1
ATOM 1423 N N . ARG A 1 172 ? -12.502 -1.816 20.583 1.00 82.50 172 ARG A N 1
ATOM 1424 C CA . ARG A 1 172 ? -13.215 -0.959 21.553 1.00 82.50 172 ARG A CA 1
ATOM 1425 C C . ARG A 1 172 ? -14.489 -1.605 22.096 1.00 82.50 172 ARG A C 1
ATOM 1427 O O . ARG A 1 172 ? -15.018 -1.123 23.093 1.00 82.50 172 ARG A O 1
ATOM 1434 N N . PHE A 1 173 ? -14.972 -2.672 21.460 1.00 82.44 173 PHE A N 1
ATOM 1435 C CA . PHE A 1 173 ? -16.093 -3.493 21.917 1.00 82.44 173 PHE A CA 1
ATOM 1436 C C . PHE A 1 173 ? -15.640 -4.804 22.584 1.00 82.44 173 PHE A C 1
ATOM 1438 O O . PHE A 1 173 ? -16.440 -5.727 22.687 1.00 82.44 173 PHE A O 1
ATOM 1445 N N . ASN A 1 174 ? -14.375 -4.917 23.012 1.00 79.19 174 ASN A N 1
ATOM 1446 C CA . ASN A 1 174 ? -13.805 -6.126 23.630 1.00 79.19 174 ASN A CA 1
ATOM 1447 C C . ASN A 1 174 ? -14.044 -7.408 22.807 1.00 79.19 174 ASN A C 1
ATOM 1449 O O . ASN A 1 174 ? -14.320 -8.464 23.372 1.00 79.19 174 ASN A O 1
ATOM 1453 N N . ASP A 1 175 ? -13.993 -7.298 21.475 1.00 68.00 175 ASP A N 1
ATOM 1454 C CA . ASP A 1 175 ? -14.236 -8.397 20.531 1.00 68.00 175 ASP A CA 1
ATOM 1455 C C . ASP A 1 175 ? -15.623 -9.074 20.663 1.00 68.00 175 ASP A C 1
ATOM 1457 O O . ASP A 1 175 ? -15.850 -10.149 20.107 1.00 68.00 175 ASP A O 1
ATOM 1461 N N . GLU A 1 176 ? -16.599 -8.433 21.327 1.00 73.50 176 GLU A N 1
ATOM 1462 C CA . GLU A 1 176 ? -17.991 -8.918 21.395 1.00 73.50 176 GLU A CA 1
ATOM 1463 C C . GLU A 1 176 ? -18.660 -8.963 20.009 1.00 73.50 176 GLU A C 1
ATOM 1465 O O . GLU A 1 176 ? -19.676 -9.635 19.814 1.00 73.50 176 GLU A O 1
ATOM 1470 N N . VAL A 1 177 ? -18.103 -8.241 19.031 1.00 75.44 177 VAL A N 1
ATOM 1471 C CA . VAL A 1 177 ? -18.658 -8.089 17.686 1.00 75.44 177 VAL A CA 1
ATOM 1472 C C . VAL A 1 177 ? -17.592 -8.277 16.635 1.00 75.44 177 VAL A C 1
ATOM 1474 O O . VAL A 1 177 ? -16.509 -7.731 16.748 1.00 75.44 177 VAL A O 1
ATOM 1477 N N . ARG A 1 178 ? -17.955 -8.957 15.544 1.00 74.50 178 ARG A N 1
ATOM 1478 C CA . ARG A 1 178 ? -17.102 -9.099 14.366 1.00 74.50 178 ARG A CA 1
ATOM 1479 C C . ARG A 1 178 ? -17.435 -8.050 13.309 1.00 74.50 178 ARG A C 1
ATOM 1481 O O . ARG A 1 178 ? -18.408 -8.195 12.563 1.00 74.50 178 ARG A O 1
ATOM 1488 N N . LEU A 1 179 ? -16.626 -6.995 13.216 1.00 72.25 179 LEU A N 1
ATOM 1489 C CA . LEU A 1 179 ? -16.805 -5.930 12.224 1.00 72.25 179 LEU A CA 1
ATOM 1490 C C . LEU A 1 179 ? -16.011 -6.188 10.943 1.00 72.25 179 LEU A C 1
ATOM 1492 O O . LEU A 1 179 ? -16.446 -5.768 9.867 1.00 72.25 179 LEU A O 1
ATOM 1496 N N . VAL A 1 180 ? -14.903 -6.924 11.027 1.00 60.62 180 VAL A N 1
ATOM 1497 C CA . VAL A 1 180 ? -14.161 -7.400 9.855 1.00 60.62 180 VAL A CA 1
ATOM 1498 C C . VAL A 1 180 ? -14.860 -8.618 9.236 1.00 60.62 180 VAL A C 1
ATOM 1500 O O . VAL A 1 180 ? -14.627 -9.770 9.616 1.00 60.62 180 VAL A O 1
ATOM 1503 N N . ALA A 1 181 ? -15.705 -8.364 8.235 1.00 51.81 181 ALA A N 1
ATOM 1504 C CA . ALA A 1 181 ? -16.313 -9.385 7.382 1.00 51.81 181 ALA A CA 1
ATOM 1505 C C . ALA A 1 181 ? -15.713 -9.357 5.963 1.00 51.81 181 ALA A C 1
ATOM 1507 O O . ALA A 1 181 ? -15.399 -8.293 5.431 1.00 51.81 181 ALA A O 1
ATOM 1508 N N . ALA A 1 182 ? -15.570 -10.531 5.338 1.00 35.47 182 ALA A N 1
ATOM 1509 C CA . ALA A 1 182 ? -15.347 -10.644 3.898 1.00 35.47 182 ALA A CA 1
ATOM 1510 C C . ALA A 1 182 ? -16.720 -10.569 3.211 1.00 35.47 182 ALA A C 1
ATOM 1512 O O . ALA A 1 182 ? -17.440 -11.564 3.163 1.00 35.47 182 ALA A O 1
ATOM 1513 N N . SER A 1 183 ? -17.142 -9.389 2.760 1.00 43.22 183 SER A N 1
ATOM 1514 C CA . SER A 1 183 ? -18.534 -9.193 2.341 1.00 43.22 183 SER A CA 1
ATOM 1515 C C . SER A 1 183 ? -18.739 -9.524 0.858 1.00 43.22 183 SER A C 1
ATOM 1517 O O . SER A 1 183 ? -18.220 -8.847 -0.027 1.00 43.22 183 SER A O 1
ATOM 1519 N N . ARG A 1 184 ? -19.563 -10.543 0.579 1.00 32.03 184 ARG A N 1
ATOM 1520 C CA . ARG A 1 184 ? -20.252 -10.731 -0.708 1.00 32.03 184 ARG A CA 1
ATOM 1521 C C . ARG A 1 184 ? -21.691 -10.249 -0.548 1.00 32.03 184 ARG A C 1
ATOM 1523 O O . ARG A 1 184 ? -22.513 -10.983 -0.017 1.00 32.03 184 ARG A O 1
ATOM 1530 N N . PHE A 1 185 ? -22.000 -9.053 -1.034 1.00 29.17 185 PHE A N 1
ATOM 1531 C CA . PHE A 1 185 ? -23.379 -8.655 -1.313 1.00 29.17 185 PHE A CA 1
ATOM 1532 C C . PHE A 1 185 ? -23.417 -7.945 -2.666 1.00 29.17 185 PHE A C 1
ATOM 1534 O O . PHE A 1 185 ? -22.705 -6.968 -2.886 1.00 29.17 185 PHE A O 1
ATOM 1541 N N . PHE A 1 186 ? -24.215 -8.483 -3.589 1.00 25.12 186 PHE A N 1
ATOM 1542 C CA . PHE A 1 186 ? -24.475 -7.906 -4.905 1.00 25.12 186 PHE A CA 1
ATOM 1543 C C . PHE A 1 186 ? -25.773 -7.100 -4.844 1.00 25.12 186 PHE A C 1
ATOM 1545 O O . PHE A 1 186 ? -26.795 -7.627 -4.410 1.00 25.12 186 PHE A O 1
ATOM 1552 N N . TYR A 1 187 ? -25.756 -5.859 -5.335 1.00 30.09 187 TYR A N 1
ATOM 1553 C CA . TYR A 1 187 ? -26.979 -5.111 -5.629 1.00 30.09 187 TYR A CA 1
ATOM 1554 C C . TYR A 1 187 ? -26.998 -4.680 -7.098 1.00 30.09 187 TYR A C 1
ATOM 1556 O O . TYR A 1 187 ? -2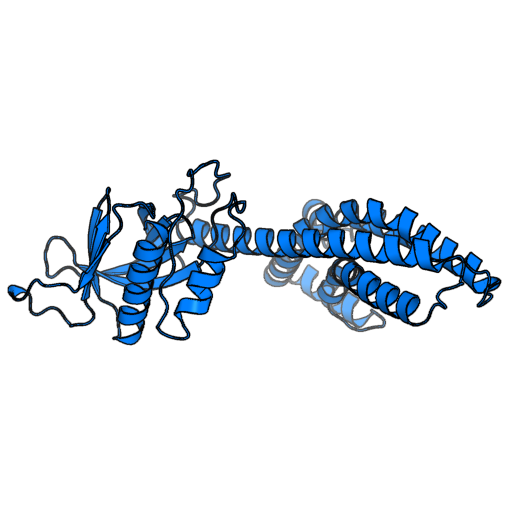6.040 -4.100 -7.615 1.00 30.09 187 TYR A O 1
ATOM 1564 N N . GLN A 1 188 ? -28.092 -5.002 -7.787 1.00 24.98 188 GLN A N 1
ATOM 1565 C CA . GLN A 1 188 ? -28.266 -4.803 -9.223 1.00 24.98 188 GLN A CA 1
ATOM 1566 C C . GLN A 1 188 ? -28.776 -3.378 -9.501 1.00 24.98 188 GLN A C 1
ATOM 1568 O O . GLN A 1 188 ? -29.827 -2.961 -9.021 1.00 24.98 188 GLN A O 1
ATOM 1573 N N . LYS A 1 189 ? -28.011 -2.603 -10.275 1.00 26.91 189 LYS A N 1
ATOM 1574 C CA . LYS A 1 189 ? -28.252 -1.172 -10.525 1.00 26.91 189 LYS A CA 1
ATOM 1575 C C . LYS A 1 189 ? -29.368 -0.961 -11.564 1.00 26.91 189 LYS A C 1
ATOM 1577 O O . LYS A 1 189 ? -29.240 -1.431 -12.693 1.00 26.91 189 LYS A O 1
ATOM 1582 N N . LYS A 1 190 ? -30.407 -0.175 -11.246 1.00 24.67 190 LYS A N 1
ATOM 1583 C CA . LYS A 1 190 ? -31.292 0.462 -12.249 1.00 24.67 190 LYS A CA 1
ATOM 1584 C C . LYS A 1 190 ? -30.865 1.922 -12.475 1.00 24.67 190 LYS A C 1
ATOM 1586 O O . LYS A 1 190 ? -30.450 2.607 -11.548 1.00 24.67 190 LYS A O 1
ATOM 1591 N N . LYS A 1 191 ? -30.898 2.383 -13.733 1.00 28.94 191 LYS A N 1
ATOM 1592 C CA . LYS A 1 191 ? -30.404 3.706 -14.178 1.00 28.94 191 LYS A CA 1
ATOM 1593 C C . LYS A 1 191 ? -31.287 4.862 -13.678 1.00 28.94 191 LYS A C 1
ATOM 1595 O O . LYS A 1 191 ? -32.505 4.782 -13.807 1.00 28.94 191 LYS A O 1
ATOM 1600 N N . LYS A 1 192 ? -30.676 5.988 -13.272 1.00 30.03 192 LYS A N 1
ATOM 1601 C CA . LYS A 1 192 ? -31.369 7.273 -13.039 1.00 30.03 192 LYS A CA 1
ATOM 1602 C C . LYS A 1 192 ? -30.736 8.491 -13.720 1.00 30.03 192 LYS A C 1
ATOM 1604 O O . LYS A 1 192 ? -29.530 8.549 -13.952 1.00 30.03 192 LYS A O 1
ATOM 1609 N N . LYS A 1 193 ? -31.611 9.461 -14.032 1.00 30.30 193 LYS A N 1
ATOM 1610 C CA . LYS A 1 193 ? -31.355 10.790 -14.623 1.00 30.30 193 LYS A CA 1
ATOM 1611 C C . LYS A 1 193 ? -30.982 11.824 -13.544 1.00 30.30 193 LYS A C 1
ATOM 1613 O O . LYS A 1 193 ? -31.522 11.807 -12.445 1.00 30.30 193 LYS A O 1
ATOM 1618 N N . LYS A 1 194 ? -30.083 12.749 -13.904 1.00 36.97 194 LYS A N 1
ATOM 1619 C CA . LYS A 1 194 ? -29.496 13.806 -13.054 1.00 36.97 194 LYS A CA 1
ATOM 1620 C C . LYS A 1 194 ? -30.435 14.994 -12.796 1.00 36.97 194 LYS A C 1
ATOM 1622 O O . LYS A 1 194 ? -31.060 15.477 -13.735 1.00 36.97 194 LYS A O 1
ATOM 1627 N N . LYS A 1 195 ? -30.326 15.596 -11.602 1.00 29.48 195 LYS A N 1
ATOM 1628 C CA . LYS A 1 195 ? -30.412 17.057 -11.375 1.00 29.48 195 LYS A CA 1
ATOM 1629 C C . LYS A 1 195 ? -29.434 17.488 -10.266 1.00 29.48 195 LYS A C 1
ATOM 1631 O O . LYS A 1 195 ? -29.244 16.772 -9.292 1.00 29.48 195 LYS A O 1
ATOM 1636 N N . LYS A 1 196 ? -28.783 18.644 -10.462 1.00 35.19 196 LYS A N 1
ATOM 1637 C CA . LYS A 1 196 ? -27.814 19.295 -9.552 1.00 35.19 196 LYS A CA 1
ATOM 1638 C C . LYS A 1 196 ? -28.507 20.344 -8.671 1.00 35.19 196 LYS A C 1
ATOM 1640 O O . LYS A 1 196 ? -29.319 21.095 -9.205 1.00 35.19 196 LYS A O 1
ATOM 1645 N N . LYS A 1 197 ? -28.046 20.497 -7.420 1.00 32.81 197 LYS A N 1
ATOM 1646 C CA . LYS A 1 197 ? -27.409 21.705 -6.823 1.00 32.81 197 LYS A CA 1
ATOM 1647 C C . LYS A 1 197 ? -27.307 21.534 -5.294 1.00 32.81 197 LYS A C 1
ATOM 1649 O O . LYS A 1 197 ? -28.299 21.185 -4.672 1.00 32.81 197 LYS A O 1
ATOM 1654 N N . GLY A 1 198 ? -26.140 21.836 -4.706 1.00 29.69 198 GLY A N 1
ATOM 1655 C CA . GLY A 1 198 ? -25.997 22.062 -3.257 1.00 29.69 198 GLY A CA 1
ATOM 1656 C C . GLY A 1 198 ? -24.759 21.460 -2.572 1.00 29.69 198 GLY A C 1
ATOM 1657 O O . GLY A 1 198 ? -24.758 20.288 -2.240 1.00 29.69 198 GLY A O 1
ATOM 1658 N N . LEU A 1 199 ? -23.779 22.332 -2.307 1.00 34.00 199 LEU A N 1
ATOM 1659 C CA . LEU A 1 199 ? -22.869 22.432 -1.150 1.00 34.00 199 LEU A CA 1
ATOM 1660 C C . LEU A 1 199 ? -21.729 21.418 -0.877 1.00 34.00 199 LEU A C 1
ATOM 1662 O O . LEU A 1 199 ? -21.891 20.212 -0.752 1.00 34.00 199 LEU A O 1
ATOM 1666 N N . LEU A 1 200 ? -20.547 22.007 -0.678 1.00 36.75 200 LEU A N 1
ATOM 1667 C CA . LEU A 1 200 ? -19.174 21.484 -0.696 1.00 36.75 200 LEU A CA 1
ATOM 1668 C C . LEU A 1 200 ? -18.802 20.426 0.374 1.00 36.75 200 LEU A C 1
ATOM 1670 O O . LEU A 1 200 ? -17.660 19.986 0.401 1.00 36.75 200 LEU A O 1
ATOM 1674 N N . LEU A 1 201 ? -19.740 19.964 1.210 1.00 38.47 201 LEU A N 1
ATOM 1675 C CA . LEU A 1 201 ? -19.557 18.783 2.078 1.00 38.47 201 LEU A CA 1
ATOM 1676 C C . LEU A 1 201 ? -20.199 17.515 1.490 1.00 38.47 201 LEU A C 1
ATOM 1678 O O . LEU A 1 201 ? -19.795 16.404 1.831 1.00 38.47 201 LEU A O 1
ATOM 1682 N N . LEU A 1 202 ? -21.157 17.676 0.563 1.00 39.88 202 LEU A N 1
ATOM 1683 C CA . LEU A 1 202 ? -21.703 16.567 -0.217 1.00 39.88 202 LEU A CA 1
ATOM 1684 C C . LEU A 1 202 ? -20.624 15.942 -1.092 1.00 39.88 202 LEU A C 1
ATOM 1686 O O . LEU A 1 202 ? -20.703 14.752 -1.341 1.00 39.88 202 LEU A O 1
ATOM 1690 N N . ILE A 1 203 ? -19.618 16.698 -1.545 1.00 39.34 203 ILE A N 1
ATOM 1691 C CA . ILE A 1 203 ? -18.634 16.184 -2.503 1.00 39.34 203 ILE A CA 1
ATOM 1692 C C . ILE A 1 203 ? -17.852 15.015 -1.909 1.00 39.34 203 ILE A C 1
ATOM 1694 O O . ILE A 1 203 ? -17.689 14.039 -2.610 1.00 39.34 203 ILE A O 1
ATOM 1698 N N . THR A 1 204 ? -17.452 15.003 -0.639 1.00 39.81 204 THR A N 1
ATOM 1699 C CA . THR A 1 204 ? -16.658 13.871 -0.124 1.00 39.81 204 THR A CA 1
ATOM 1700 C C . THR A 1 204 ? -17.490 12.591 0.014 1.00 39.81 204 THR A C 1
ATOM 1702 O O . THR A 1 204 ? -17.024 11.518 -0.360 1.00 39.81 204 THR A O 1
ATOM 1705 N N . ILE A 1 205 ? -18.743 12.695 0.473 1.00 42.34 205 ILE A N 1
ATOM 1706 C CA . ILE A 1 205 ? -19.629 11.531 0.646 1.00 42.34 205 ILE A CA 1
ATOM 1707 C C . ILE A 1 205 ? -20.206 11.084 -0.708 1.00 42.34 205 ILE A C 1
ATOM 1709 O O . ILE A 1 205 ? -20.153 9.900 -1.028 1.00 42.34 205 ILE A O 1
ATOM 1713 N N . LEU A 1 206 ? -20.645 12.010 -1.573 1.00 39.88 206 LEU A N 1
ATOM 1714 C CA . LEU A 1 206 ? -21.035 11.682 -2.950 1.00 39.88 206 LEU A CA 1
ATOM 1715 C C . LEU A 1 206 ? -19.856 11.181 -3.780 1.00 39.88 206 LEU A C 1
ATOM 1717 O O . LEU A 1 206 ? -20.086 10.360 -4.650 1.00 39.88 206 LEU A O 1
ATOM 1721 N N . PHE A 1 207 ? -18.617 11.635 -3.589 1.00 40.62 207 PHE A N 1
ATOM 1722 C CA . PHE A 1 207 ? -17.494 11.157 -4.404 1.00 40.62 207 PHE A CA 1
ATOM 1723 C C . PHE A 1 207 ? -17.090 9.736 -4.005 1.00 40.62 207 PHE A C 1
ATOM 1725 O O . PHE A 1 207 ? -16.858 8.907 -4.881 1.00 40.62 207 PHE A O 1
ATOM 1732 N N . VAL A 1 208 ? -17.132 9.408 -2.708 1.00 42.75 208 VAL A N 1
ATOM 1733 C CA . VAL A 1 208 ? -16.976 8.024 -2.229 1.00 42.75 208 VAL A CA 1
ATOM 1734 C C . VAL A 1 208 ? -18.126 7.129 -2.720 1.00 42.75 208 VAL A C 1
ATOM 1736 O O . VAL A 1 208 ? -17.866 6.009 -3.149 1.00 42.75 208 VAL A O 1
ATOM 1739 N N . CYS A 1 209 ? -19.372 7.622 -2.744 1.00 39.53 209 CYS A N 1
ATOM 1740 C CA . CYS A 1 209 ? -20.549 6.837 -3.147 1.00 39.53 209 CYS A CA 1
ATOM 1741 C C . CYS A 1 209 ? -20.835 6.794 -4.667 1.00 39.53 209 CYS A C 1
ATOM 1743 O O . CYS A 1 209 ? -21.460 5.846 -5.132 1.00 39.53 209 CYS A O 1
ATOM 1745 N N . LEU A 1 210 ? -20.427 7.801 -5.452 1.00 37.03 210 LEU A N 1
ATOM 1746 C CA . LEU A 1 210 ? -20.696 7.901 -6.900 1.00 37.03 210 LEU A CA 1
ATOM 1747 C C . LEU A 1 210 ? -19.493 7.530 -7.772 1.00 37.03 210 LEU A C 1
ATOM 1749 O O . LEU A 1 210 ? -19.703 7.099 -8.905 1.00 37.03 210 LEU A O 1
ATOM 1753 N N . PHE A 1 211 ? -18.264 7.717 -7.276 1.00 38.06 211 PHE A N 1
ATOM 1754 C CA . PHE A 1 211 ? -17.024 7.446 -8.019 1.00 38.06 211 PHE A CA 1
ATOM 1755 C C . PHE A 1 211 ? -16.156 6.352 -7.392 1.00 38.06 211 PHE A C 1
ATOM 1757 O O . PHE A 1 211 ? -15.189 5.924 -8.019 1.00 38.06 211 PHE A O 1
ATOM 1764 N N . GLY A 1 212 ? -16.501 5.855 -6.200 1.00 37.91 212 GLY A N 1
ATOM 1765 C CA . GLY A 1 212 ? -16.005 4.561 -5.754 1.00 37.91 212 GLY A CA 1
ATOM 1766 C C . GLY A 1 212 ? -16.552 3.502 -6.700 1.00 37.91 212 GLY A C 1
ATOM 1767 O O . GLY A 1 212 ? -17.750 3.229 -6.691 1.00 37.91 212 GLY A O 1
ATOM 1768 N N . GLU A 1 213 ? -15.703 2.945 -7.564 1.00 33.09 213 GLU A N 1
ATOM 1769 C CA . GLU A 1 213 ? -16.041 1.742 -8.318 1.00 33.09 213 GLU A CA 1
ATOM 1770 C C . GLU A 1 213 ? -16.692 0.746 -7.347 1.00 33.09 213 GLU A C 1
ATOM 1772 O O . GLU A 1 213 ? -16.121 0.429 -6.300 1.00 33.09 213 GLU A O 1
ATOM 1777 N N . ASN A 1 214 ? -17.906 0.291 -7.679 1.00 38.66 214 ASN A N 1
ATOM 1778 C CA . ASN A 1 214 ? -18.757 -0.634 -6.912 1.00 38.66 214 ASN A CA 1
ATOM 1779 C C . ASN A 1 214 ? -18.129 -2.038 -6.706 1.00 38.66 214 ASN A C 1
ATOM 1781 O O . ASN A 1 214 ? -18.835 -3.026 -6.538 1.00 38.66 214 ASN A O 1
ATOM 1785 N N . ASN A 1 215 ? -16.802 -2.130 -6.704 1.00 34.44 215 ASN A N 1
ATOM 1786 C CA . ASN A 1 215 ? -16.004 -3.321 -6.458 1.00 34.44 215 ASN A CA 1
ATOM 1787 C C . ASN A 1 215 ? -15.358 -3.326 -5.062 1.00 34.44 215 ASN A C 1
ATOM 1789 O O . ASN A 1 215 ? -14.604 -4.246 -4.752 1.00 34.44 215 ASN A O 1
ATOM 1793 N N . ALA A 1 216 ? -15.616 -2.336 -4.199 1.00 40.12 216 ALA A N 1
ATOM 1794 C CA . ALA A 1 216 ? -15.104 -2.354 -2.830 1.00 40.12 216 ALA A CA 1
ATOM 1795 C C . ALA A 1 216 ? -15.898 -3.353 -1.962 1.00 40.12 216 ALA A C 1
ATOM 1797 O O . ALA A 1 216 ? -16.806 -2.984 -1.228 1.00 40.12 216 ALA A O 1
ATOM 1798 N N . THR A 1 217 ? -15.527 -4.632 -2.029 1.00 51.47 217 THR A N 1
ATOM 1799 C CA . THR A 1 217 ? -16.127 -5.772 -1.305 1.00 51.47 217 THR A CA 1
ATOM 1800 C C . THR A 1 217 ? -15.911 -5.760 0.220 1.00 51.47 217 THR A C 1
ATOM 1802 O O . THR A 1 217 ? -16.203 -6.745 0.892 1.00 51.47 217 THR A O 1
ATOM 1805 N N . ASN A 1 218 ? -15.359 -4.687 0.792 1.00 57.72 218 ASN A N 1
ATOM 1806 C CA . ASN A 1 218 ? -14.954 -4.627 2.199 1.00 57.72 218 ASN A CA 1
ATOM 1807 C C . ASN A 1 218 ? -15.576 -3.413 2.896 1.00 57.72 218 ASN A C 1
ATOM 1809 O O . ASN A 1 218 ? -15.542 -2.309 2.353 1.00 57.72 218 ASN A O 1
ATOM 1813 N N . ARG A 1 219 ? -16.067 -3.614 4.125 1.00 72.62 219 ARG A N 1
ATOM 1814 C CA . ARG A 1 219 ? -16.526 -2.553 5.035 1.00 72.62 219 ARG A CA 1
ATOM 1815 C C . ARG A 1 219 ? -15.430 -1.502 5.241 1.00 72.62 219 ARG A C 1
ATOM 1817 O O . ARG A 1 219 ? -14.314 -1.853 5.625 1.00 72.62 219 ARG A O 1
ATOM 1824 N N . LYS A 1 220 ? -15.742 -0.220 5.013 1.00 70.25 220 LYS A N 1
ATOM 1825 C CA . LYS A 1 220 ? -14.821 0.910 5.243 1.00 70.25 220 LYS A CA 1
ATOM 1826 C C . LYS A 1 220 ? -15.406 1.877 6.264 1.00 70.25 220 LYS A C 1
ATOM 1828 O O . LYS A 1 220 ? -16.592 2.188 6.211 1.00 70.25 220 LYS A O 1
ATOM 1833 N N . PHE A 1 221 ? -14.568 2.344 7.186 1.00 71.56 221 PHE A N 1
ATOM 1834 C CA . PHE A 1 221 ? -14.937 3.372 8.156 1.00 71.56 221 PHE A CA 1
ATOM 1835 C C . PHE A 1 221 ? -15.084 4.733 7.472 1.00 71.56 221 PHE A C 1
ATOM 1837 O O . PHE A 1 221 ? -14.249 5.112 6.651 1.00 71.56 221 PHE A O 1
ATOM 1844 N N . VAL A 1 222 ? -16.146 5.456 7.819 1.00 71.25 222 VAL A N 1
ATOM 1845 C CA . VAL A 1 222 ? -16.454 6.783 7.278 1.00 71.25 222 VAL A CA 1
ATOM 1846 C C . VAL A 1 222 ? -16.251 7.850 8.347 1.00 71.25 222 VAL A C 1
ATOM 1848 O O . VAL A 1 222 ? -15.560 8.836 8.097 1.00 71.25 222 VAL A O 1
ATOM 1851 N N . LYS A 1 223 ? -16.873 7.685 9.523 1.00 73.19 223 LYS A N 1
ATOM 1852 C CA . LYS A 1 223 ? -16.839 8.690 10.595 1.00 73.19 223 LYS A CA 1
ATOM 1853 C C . LYS A 1 223 ? -17.282 8.114 11.936 1.00 73.19 223 LYS A C 1
ATOM 1855 O O . LYS A 1 223 ? -18.170 7.270 11.971 1.00 73.19 223 LYS A O 1
ATOM 1860 N N . GLU A 1 224 ? -16.742 8.641 13.030 1.00 78.94 224 GLU A N 1
ATOM 1861 C CA . GLU A 1 224 ? -17.267 8.420 14.379 1.00 78.94 224 GLU A CA 1
ATOM 1862 C C . GLU A 1 224 ? -17.776 9.723 15.003 1.00 78.94 224 GLU A C 1
ATOM 1864 O O . GLU A 1 224 ? -17.381 10.823 14.598 1.00 78.94 224 GLU A O 1
ATOM 1869 N N . GLY A 1 225 ? -18.661 9.610 15.990 1.00 75.31 225 GLY A N 1
ATOM 1870 C CA . GLY A 1 225 ? -19.111 10.763 16.758 1.00 75.31 225 GLY A CA 1
ATOM 1871 C C . GLY A 1 225 ? -19.937 10.404 17.994 1.00 75.31 225 GLY A C 1
ATOM 1872 O O . GLY A 1 225 ? -20.687 9.423 17.973 1.00 75.31 225 GLY A O 1
ATOM 1873 N N . PRO A 1 226 ? -19.833 11.200 19.072 1.00 80.88 226 PRO A N 1
ATOM 1874 C CA . PRO A 1 226 ? -20.657 11.020 20.255 1.00 80.88 226 PRO A CA 1
ATOM 1875 C C . PRO A 1 226 ? -22.077 11.542 20.011 1.00 80.88 226 PRO A C 1
ATOM 1877 O O . PRO A 1 226 ? -22.268 12.650 19.506 1.00 80.88 226 PRO A O 1
ATOM 1880 N N . LEU A 1 227 ? -23.077 10.767 20.422 1.00 83.56 227 LEU A N 1
ATOM 1881 C CA . LEU A 1 227 ? -24.488 11.157 20.423 1.00 83.56 227 LEU A CA 1
ATOM 1882 C C . LEU A 1 227 ? -25.150 10.684 21.717 1.00 83.56 227 LEU A C 1
ATOM 1884 O O . LEU A 1 227 ? -24.735 9.697 22.323 1.00 83.56 227 LEU A O 1
ATOM 1888 N N . ARG A 1 228 ? -26.207 11.373 22.148 1.00 85.50 228 ARG A N 1
ATOM 1889 C CA . ARG A 1 228 ? -27.015 10.935 23.294 1.00 85.50 228 ARG A CA 1
ATOM 1890 C C . ARG A 1 228 ? -28.273 10.249 22.800 1.00 85.50 228 ARG A C 1
ATOM 1892 O O . ARG A 1 228 ? -29.079 10.892 22.135 1.00 85.50 228 ARG A O 1
ATOM 1899 N N . LYS A 1 229 ? -28.446 8.974 23.141 1.00 86.69 229 LYS A N 1
ATOM 1900 C CA . LYS A 1 229 ? -29.682 8.230 22.890 1.00 86.69 229 LYS A CA 1
ATOM 1901 C C . LYS A 1 229 ? -30.676 8.515 24.010 1.00 86.69 229 LYS A C 1
ATOM 1903 O O . LYS A 1 229 ? -30.323 8.412 25.184 1.00 86.69 229 LYS A O 1
ATOM 1908 N N . ILE A 1 230 ? -31.899 8.886 23.647 1.00 84.69 230 ILE A N 1
ATOM 1909 C CA . ILE A 1 230 ? -33.003 9.021 24.599 1.00 84.69 230 ILE A CA 1
ATOM 1910 C C . ILE A 1 230 ? -33.574 7.624 24.863 1.00 84.69 230 ILE A C 1
ATOM 1912 O O . ILE A 1 230 ? -33.904 6.897 23.923 1.00 84.69 230 ILE A O 1
ATOM 1916 N N . GLY A 1 231 ? -33.613 7.227 26.135 1.00 75.25 231 GLY A N 1
ATOM 1917 C CA . GLY A 1 231 ? -34.136 5.940 26.583 1.00 75.25 231 GLY A CA 1
ATOM 1918 C C . GLY A 1 231 ? -35.660 5.852 26.483 1.00 75.25 231 GLY A C 1
ATOM 1919 O O . GLY A 1 231 ? -36.346 6.823 26.160 1.00 75.25 231 GLY A O 1
ATOM 1920 N N . LYS A 1 232 ? -36.204 4.661 26.764 1.00 69.38 232 LYS A N 1
ATOM 1921 C CA . LYS A 1 232 ? -37.662 4.419 26.747 1.00 69.38 232 LYS A CA 1
ATOM 1922 C C . LYS A 1 232 ? -38.383 5.249 27.808 1.00 69.38 232 LYS A C 1
ATOM 1924 O O . LYS A 1 232 ? -39.474 5.757 27.570 1.00 69.38 232 LYS A O 1
ATOM 1929 N N . LEU A 1 233 ? -37.751 5.396 28.970 1.00 67.31 233 LEU A N 1
ATOM 1930 C CA . LEU A 1 233 ? -38.122 6.384 29.968 1.00 67.31 233 LEU A CA 1
ATOM 1931 C C . LEU A 1 233 ? -37.482 7.695 29.508 1.00 67.31 233 LEU A C 1
ATOM 1933 O O . LEU A 1 233 ? -36.266 7.818 29.538 1.00 67.31 233 LEU A O 1
ATOM 1937 N N . LEU A 1 234 ? -38.280 8.656 29.045 1.00 64.81 234 LEU A N 1
ATOM 1938 C CA . LEU A 1 234 ? -37.834 9.879 28.349 1.00 64.81 234 LEU A CA 1
ATOM 1939 C C . LEU A 1 234 ? -36.808 10.748 29.114 1.00 64.81 234 LEU A C 1
ATOM 1941 O O . LEU A 1 234 ? -36.170 11.620 28.523 1.00 64.81 234 LEU A O 1
ATOM 1945 N N . ASN A 1 235 ? -36.621 10.490 30.410 1.00 65.44 235 ASN A N 1
ATOM 1946 C CA . ASN A 1 235 ? -35.615 11.130 31.259 1.00 65.44 235 ASN A CA 1
ATOM 1947 C C . ASN A 1 235 ? -34.243 10.432 31.230 1.00 65.44 235 ASN A C 1
ATOM 1949 O O . ASN A 1 235 ? -33.251 11.009 31.672 1.00 65.44 235 ASN A O 1
ATOM 1953 N N . GLU A 1 236 ? -34.154 9.214 30.701 1.00 74.88 236 GLU A N 1
ATOM 1954 C CA . GLU A 1 236 ? -32.910 8.466 30.576 1.00 74.88 236 GLU A CA 1
ATOM 1955 C C . GLU A 1 236 ? -32.140 8.936 29.336 1.00 74.88 236 GLU A C 1
ATOM 1957 O O . GLU A 1 236 ? -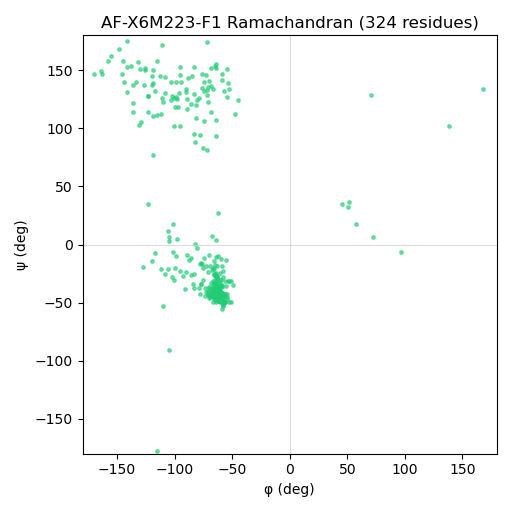32.623 8.864 28.204 1.00 74.88 236 GLU A O 1
ATOM 1962 N N . ARG A 1 237 ? -30.917 9.433 29.541 1.00 79.50 237 ARG A N 1
ATOM 1963 C CA . ARG A 1 237 ? -30.027 9.864 28.456 1.00 79.50 237 ARG A CA 1
ATOM 1964 C C . ARG A 1 237 ? -28.765 9.023 28.475 1.00 79.50 237 ARG A C 1
ATOM 1966 O O . ARG A 1 237 ? -27.931 9.160 29.365 1.00 79.50 237 ARG A O 1
ATOM 1973 N N . LEU A 1 238 ? -28.618 8.179 27.462 1.00 85.69 238 LEU A N 1
ATOM 1974 C CA . LEU A 1 238 ? -27.498 7.259 27.329 1.00 85.69 238 LEU A CA 1
ATOM 1975 C C . LEU A 1 238 ? -26.441 7.864 26.406 1.00 85.69 238 LEU A C 1
ATOM 1977 O O . LEU A 1 238 ? -26.702 8.123 25.228 1.00 85.69 238 LEU A O 1
ATOM 1981 N N . ASN A 1 239 ? -25.236 8.086 26.928 1.00 87.00 239 ASN A N 1
ATOM 1982 C CA . ASN A 1 239 ? -24.108 8.523 26.109 1.00 87.00 239 ASN A CA 1
ATOM 1983 C C . ASN A 1 239 ? -23.647 7.363 25.222 1.00 87.00 239 ASN A C 1
ATOM 1985 O O . ASN A 1 239 ? -23.303 6.287 25.713 1.00 87.00 239 ASN A O 1
ATOM 1989 N N . CYS A 1 240 ? -23.652 7.596 23.915 1.00 86.81 240 CYS A N 1
ATOM 1990 C CA . CYS A 1 240 ? -23.290 6.615 22.908 1.00 86.81 240 CYS A CA 1
ATOM 1991 C C . CYS A 1 240 ? -22.189 7.169 22.003 1.00 86.81 240 CYS A C 1
ATOM 1993 O O . CYS A 1 240 ? -22.122 8.374 21.749 1.00 86.81 240 CYS A O 1
ATOM 1995 N N . VAL A 1 241 ? -21.374 6.275 21.455 1.00 84.44 241 VAL A N 1
ATOM 1996 C CA . VAL A 1 241 ? -20.488 6.577 20.328 1.00 84.44 241 VAL A CA 1
ATOM 1997 C C . VAL A 1 241 ? -21.009 5.823 19.117 1.00 84.44 241 VAL A C 1
ATOM 1999 O O . VAL A 1 241 ? -21.228 4.614 19.185 1.00 84.44 241 VAL A O 1
ATOM 2002 N N . PHE A 1 242 ? -21.234 6.553 18.030 1.00 85.94 242 PHE A N 1
ATOM 2003 C CA . PHE A 1 242 ? -21.674 6.005 16.755 1.00 85.94 242 PHE A CA 1
ATOM 2004 C C . PHE A 1 242 ? -20.498 5.936 15.786 1.00 85.94 242 PHE A C 1
ATOM 2006 O O . PHE A 1 242 ? -19.710 6.875 15.698 1.00 85.94 242 PHE A O 1
ATOM 2013 N N . PHE A 1 243 ? -20.434 4.847 15.030 1.00 80.19 243 PHE A N 1
ATOM 2014 C CA . PHE A 1 243 ? -19.455 4.561 13.992 1.00 80.19 243 PHE A CA 1
ATOM 2015 C C . PHE A 1 243 ? -20.195 4.303 12.691 1.00 80.19 243 PHE A C 1
ATOM 2017 O O . PHE A 1 243 ? -20.930 3.324 12.551 1.00 80.19 243 PHE A O 1
ATOM 2024 N N . LEU A 1 244 ? -20.006 5.195 11.734 1.00 79.25 244 LEU A N 1
ATOM 2025 C CA . LEU A 1 244 ? -20.535 5.044 10.398 1.00 79.25 244 LEU A CA 1
ATOM 2026 C C . LEU A 1 244 ? -19.537 4.288 9.527 1.00 79.25 244 LEU A C 1
ATOM 2028 O O . LEU A 1 244 ? -18.393 4.720 9.356 1.00 79.25 244 LEU A O 1
ATOM 2032 N N . PHE A 1 245 ? -20.014 3.211 8.921 1.00 76.44 245 PHE A N 1
ATOM 2033 C CA . PHE A 1 245 ? -19.335 2.475 7.870 1.00 76.44 245 PHE A CA 1
ATOM 2034 C C . PHE A 1 245 ? -20.063 2.644 6.533 1.00 76.44 245 PHE A C 1
ATOM 2036 O O . PHE A 1 245 ? -21.154 3.202 6.458 1.00 76.44 245 PHE A O 1
ATOM 2043 N N . THR A 1 246 ? -19.451 2.155 5.458 1.00 72.12 246 THR A N 1
ATOM 2044 C CA . THR A 1 246 ? -20.036 2.179 4.110 1.00 72.12 246 THR A CA 1
ATOM 2045 C C . THR A 1 246 ? -21.302 1.333 3.962 1.00 72.12 246 THR A C 1
ATOM 2047 O O . THR A 1 246 ? -22.091 1.601 3.065 1.00 72.12 246 THR A O 1
ATOM 2050 N N . ASP A 1 247 ? -21.482 0.308 4.798 1.00 71.94 247 ASP A N 1
ATOM 2051 C CA . ASP A 1 247 ? -22.579 -0.670 4.727 1.00 71.94 247 ASP A CA 1
ATOM 2052 C C . ASP A 1 247 ? -23.471 -0.697 5.982 1.00 71.94 247 ASP A C 1
ATOM 2054 O O . ASP A 1 247 ? -24.554 -1.282 5.961 1.00 71.94 247 ASP A O 1
ATOM 2058 N N . CYS A 1 248 ? -23.040 -0.090 7.089 1.00 80.06 248 CYS A N 1
ATOM 2059 C CA . CYS A 1 248 ? -23.781 -0.103 8.347 1.00 80.06 248 CYS A CA 1
ATOM 2060 C C . CYS A 1 248 ? -23.450 1.090 9.254 1.00 80.06 248 CYS A C 1
ATOM 2062 O O . CYS A 1 248 ? -22.419 1.748 9.124 1.00 80.06 248 CYS A O 1
ATOM 2064 N N . LEU A 1 249 ? -24.331 1.337 10.215 1.00 83.50 249 LEU A N 1
ATOM 2065 C CA . LEU A 1 249 ? -24.134 2.217 11.355 1.00 83.50 249 LEU A CA 1
ATOM 2066 C C . LEU A 1 249 ? -24.044 1.355 12.616 1.00 83.50 249 LEU A C 1
ATOM 2068 O O . LEU A 1 249 ? -24.959 0.598 12.923 1.00 83.50 249 LEU A O 1
ATOM 2072 N N . VAL A 1 250 ? -22.949 1.465 13.355 1.00 86.62 250 VAL A N 1
ATOM 2073 C CA . VAL A 1 250 ? -22.728 0.735 14.609 1.00 86.62 250 VAL A CA 1
ATOM 2074 C C . VAL A 1 250 ? -22.724 1.724 15.759 1.00 86.62 250 VAL A C 1
ATOM 2076 O O . VAL A 1 250 ? -22.227 2.837 15.604 1.00 86.62 250 VAL A O 1
ATOM 2079 N N . TYR A 1 251 ? -23.239 1.343 16.924 1.00 88.50 251 TYR A N 1
ATOM 2080 C CA . TYR A 1 251 ? -23.077 2.163 18.120 1.00 88.50 251 TYR A CA 1
ATOM 2081 C C . TYR A 1 251 ? -22.838 1.338 19.380 1.00 88.50 251 TYR A C 1
ATOM 2083 O O . TYR A 1 251 ? -23.287 0.196 19.496 1.00 88.50 251 TYR A O 1
ATOM 2091 N N . GLY A 1 252 ? -22.147 1.962 20.332 1.00 89.69 252 GLY A N 1
ATOM 2092 C CA 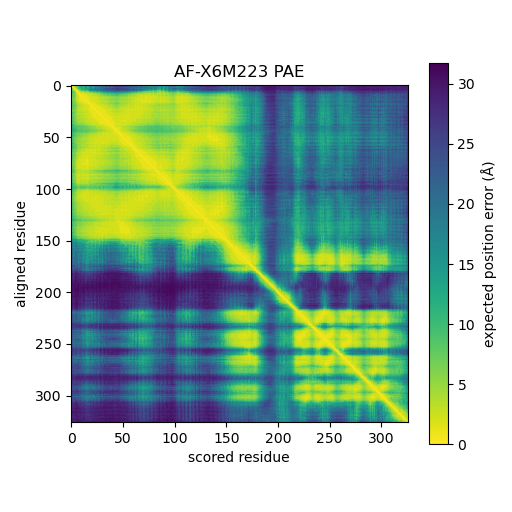. GLY A 1 252 ? -21.889 1.438 21.670 1.00 89.69 252 GLY A CA 1
ATOM 2093 C C . GLY A 1 252 ? -22.193 2.458 22.751 1.00 89.69 252 GLY A C 1
ATOM 2094 O O . GLY A 1 252 ? -22.186 3.664 22.498 1.00 89.69 252 GLY A O 1
ATOM 2095 N N . TYR A 1 253 ? -22.446 1.969 23.960 1.00 89.62 253 TYR A N 1
ATOM 2096 C CA . TYR A 1 253 ? -22.669 2.797 25.140 1.00 89.62 253 TYR A CA 1
ATOM 2097 C C . TYR A 1 253 ? -21.343 3.063 25.854 1.00 89.62 253 TYR A C 1
ATOM 2099 O O . TYR A 1 253 ? -20.562 2.137 26.079 1.00 89.62 253 TYR A O 1
ATOM 2107 N N . VAL A 1 254 ? -21.106 4.320 26.231 1.00 84.81 254 VAL A N 1
ATOM 2108 C CA . VAL A 1 254 ? -19.919 4.709 27.004 1.00 84.81 254 VAL A CA 1
ATOM 2109 C C . VAL A 1 254 ? -20.074 4.199 28.436 1.00 84.81 254 VAL A C 1
ATOM 2111 O O . VAL A 1 254 ? -21.107 4.437 29.068 1.00 84.81 254 VAL A O 1
ATOM 2114 N N . ALA A 1 255 ? -19.065 3.497 28.954 1.00 72.00 255 ALA A N 1
ATOM 2115 C CA . ALA A 1 255 ? -19.049 3.058 30.345 1.00 72.00 255 ALA A CA 1
ATOM 2116 C C . ALA A 1 255 ? -19.009 4.261 31.312 1.00 72.00 255 ALA A C 1
ATOM 2118 O O . ALA A 1 255 ? -18.539 5.350 30.980 1.00 72.00 255 ALA A O 1
ATOM 2119 N N . SER A 1 256 ? -19.494 4.074 32.541 1.00 62.72 256 SER A N 1
ATOM 2120 C CA . SER A 1 256 ? -19.620 5.123 33.572 1.00 62.72 256 SER A CA 1
ATOM 2121 C C . SER A 1 256 ? -18.294 5.794 33.970 1.00 62.72 256 SER A C 1
ATOM 2123 O O . SER A 1 256 ? -18.308 6.854 34.587 1.00 62.72 256 SER A O 1
ATOM 2125 N N . ASN A 1 257 ? -17.154 5.224 33.573 1.00 58.31 257 ASN A N 1
ATOM 2126 C CA . ASN A 1 257 ? -15.811 5.782 33.744 1.00 58.31 257 ASN A CA 1
ATOM 2127 C C . ASN A 1 257 ? -15.429 6.851 32.690 1.00 58.31 257 ASN A C 1
ATOM 2129 O O . ASN A 1 257 ? -14.338 7.415 32.771 1.00 58.31 257 ASN A O 1
ATOM 2133 N N . GLY A 1 258 ? -16.294 7.134 31.708 1.00 56.22 258 GLY A N 1
ATOM 2134 C CA . GLY A 1 258 ? -16.170 8.272 30.788 1.00 56.22 258 GLY A CA 1
ATOM 2135 C C . GLY A 1 258 ? -15.068 8.166 29.728 1.00 56.22 258 GLY A C 1
ATOM 2136 O O . GLY A 1 258 ? -14.846 9.131 28.999 1.00 56.22 258 GLY A O 1
ATOM 2137 N N . ARG A 1 259 ? -14.376 7.024 29.611 1.00 59.16 259 ARG A N 1
ATOM 2138 C CA . ARG A 1 259 ? -13.378 6.802 28.552 1.00 59.16 259 ARG A CA 1
ATOM 2139 C C . ARG A 1 259 ? -14.044 6.188 27.323 1.00 59.16 259 ARG A C 1
ATOM 2141 O O . ARG A 1 259 ? -14.750 5.191 27.427 1.00 59.16 259 ARG A O 1
ATOM 2148 N N . ASN A 1 260 ? -13.777 6.762 26.151 1.00 62.50 260 ASN A N 1
ATOM 2149 C CA . ASN A 1 260 ? -14.321 6.296 24.871 1.00 62.50 260 ASN A CA 1
ATOM 2150 C C . ASN A 1 260 ? -13.743 4.942 24.412 1.00 62.50 260 ASN A C 1
ATOM 2152 O O . ASN A 1 260 ? -14.243 4.372 23.442 1.00 62.50 260 ASN A O 1
ATOM 2156 N N . ASP A 1 261 ? -12.719 4.425 25.086 1.00 66.69 261 ASP A N 1
ATOM 2157 C CA . ASP A 1 261 ? -11.931 3.281 24.616 1.00 66.69 261 ASP A CA 1
ATOM 2158 C C . ASP A 1 261 ? -12.535 1.921 24.992 1.00 66.69 261 ASP A C 1
ATOM 2160 O O . ASP A 1 261 ? -12.107 0.904 24.461 1.00 66.69 261 ASP A O 1
ATOM 2164 N N . ASN A 1 262 ? -13.543 1.898 25.872 1.00 82.12 262 ASN A N 1
ATOM 2165 C CA . ASN A 1 262 ? -14.245 0.679 26.265 1.00 82.12 262 ASN A CA 1
ATOM 2166 C C . ASN A 1 262 ? -15.761 0.889 26.164 1.00 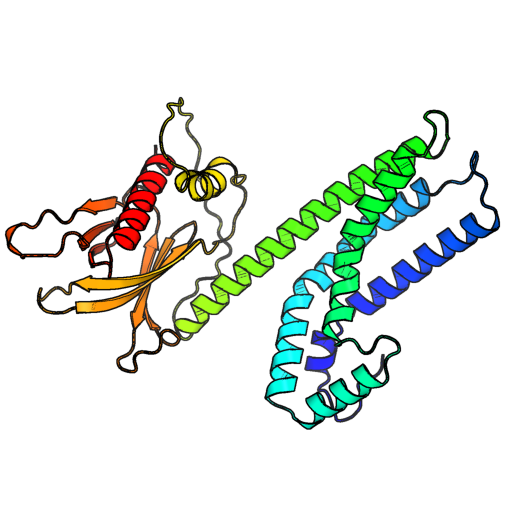82.12 262 ASN A C 1
ATOM 2168 O O . ASN A 1 262 ? -16.372 1.571 26.994 1.00 82.12 262 ASN A O 1
ATOM 2172 N N . LEU A 1 263 ? -16.350 0.343 25.105 1.00 85.06 263 LEU A N 1
ATOM 2173 C CA . LEU A 1 263 ? -17.753 0.504 24.761 1.00 85.06 263 LEU A CA 1
ATOM 2174 C C . LEU A 1 263 ? -18.510 -0.792 25.018 1.00 85.06 263 LEU A C 1
ATOM 2176 O O . LEU A 1 263 ? -18.144 -1.853 24.521 1.00 85.06 263 LEU A O 1
ATOM 2180 N N . ARG A 1 264 ? -19.640 -0.685 25.719 1.00 89.56 264 ARG A N 1
ATOM 2181 C CA . ARG A 1 264 ? -20.602 -1.787 25.783 1.00 89.56 264 ARG A CA 1
ATOM 2182 C C . ARG A 1 264 ? -21.350 -1.860 24.459 1.00 89.56 264 ARG A C 1
ATOM 2184 O O . ARG A 1 264 ? -21.869 -0.833 24.003 1.00 89.56 264 ARG A O 1
ATOM 2191 N N . TRP A 1 265 ? -21.456 -3.052 23.878 1.00 89.75 265 TRP A N 1
ATOM 2192 C CA . TRP A 1 265 ? -22.167 -3.248 22.621 1.00 89.75 265 TRP A CA 1
ATOM 2193 C C . TRP A 1 265 ? -23.593 -2.678 22.651 1.00 89.75 265 TRP A C 1
ATOM 2195 O O . TRP A 1 265 ? -24.346 -2.840 23.617 1.00 89.75 265 TRP A O 1
ATOM 2205 N N . GLY A 1 266 ? -23.945 -1.960 21.584 1.00 88.62 266 GLY A N 1
ATOM 2206 C CA . GLY A 1 266 ? -25.291 -1.470 21.328 1.00 88.62 266 GLY A CA 1
ATOM 2207 C C . GLY A 1 266 ? -25.953 -2.289 20.234 1.00 88.62 266 GLY A C 1
ATOM 2208 O O . GLY A 1 266 ? -26.637 -3.273 20.516 1.00 88.62 266 GLY A O 1
ATOM 2209 N N . LYS A 1 267 ? -25.787 -1.851 18.984 1.00 87.81 267 LYS A N 1
ATOM 2210 C CA . LYS A 1 267 ? -26.342 -2.542 17.815 1.00 87.81 267 LYS A CA 1
ATOM 2211 C C . LYS A 1 267 ? -25.592 -2.184 16.534 1.00 87.81 267 LYS A C 1
ATOM 2213 O O . LYS A 1 267 ? -24.989 -1.114 16.431 1.00 87.81 267 LYS A O 1
ATOM 2218 N N . LEU A 1 268 ? -25.706 -3.067 15.542 1.00 87.75 268 LEU A N 1
ATOM 2219 C CA . LEU A 1 268 ? -25.370 -2.816 14.144 1.00 87.75 268 LEU A CA 1
ATOM 2220 C C . LEU A 1 268 ? -26.665 -2.602 13.366 1.00 87.75 268 LEU A C 1
ATOM 2222 O O . LEU A 1 268 ? -27.532 -3.470 13.359 1.00 87.75 268 LEU A O 1
ATOM 2226 N N . ILE A 1 269 ? -26.771 -1.468 12.690 1.00 82.25 269 ILE A N 1
ATOM 2227 C CA . ILE A 1 269 ? -27.910 -1.086 11.865 1.00 82.25 269 ILE A CA 1
ATOM 2228 C C . ILE A 1 269 ? -27.437 -1.078 10.408 1.00 82.25 269 ILE A C 1
ATOM 2230 O O . ILE A 1 269 ? -26.597 -0.247 10.057 1.00 82.25 269 ILE A O 1
ATOM 2234 N N . PRO A 1 270 ? -27.907 -1.995 9.549 1.00 75.38 270 PRO A N 1
ATOM 2235 C CA . PRO A 1 270 ? -27.569 -1.970 8.130 1.00 75.38 270 PRO A CA 1
ATOM 2236 C C . PRO A 1 270 ? -27.998 -0.651 7.477 1.00 75.38 270 PRO A C 1
ATOM 2238 O O . PRO A 1 270 ? -29.065 -0.120 7.787 1.00 75.38 270 PRO A O 1
ATOM 2241 N N . ILE A 1 271 ? -27.183 -0.129 6.558 1.00 73.44 271 ILE A N 1
ATOM 2242 C CA . ILE A 1 271 ? -27.605 0.971 5.684 1.00 73.44 271 ILE A CA 1
ATOM 2243 C C . ILE A 1 271 ? -28.388 0.338 4.534 1.00 73.44 271 ILE A C 1
ATOM 2245 O O . ILE A 1 271 ? -27.827 -0.052 3.513 1.00 73.44 271 ILE A O 1
ATOM 2249 N N . ASP A 1 272 ? -29.690 0.179 4.749 1.00 69.75 272 ASP A N 1
ATOM 2250 C CA . ASP A 1 272 ? -30.635 -0.371 3.782 1.00 69.75 272 ASP A CA 1
ATOM 2251 C C . ASP A 1 272 ? -31.669 0.685 3.353 1.00 69.75 272 ASP A C 1
ATOM 2253 O O . ASP A 1 272 ? -31.625 1.844 3.770 1.00 69.75 272 ASP A O 1
ATOM 2257 N N . GLN A 1 273 ? -32.615 0.283 2.500 1.00 66.62 273 GLN A N 1
ATOM 2258 C CA . GLN A 1 273 ? -33.672 1.169 2.004 1.00 66.62 273 GLN A CA 1
ATOM 2259 C C . GLN A 1 273 ? -34.631 1.693 3.089 1.00 66.62 273 GLN A C 1
ATOM 2261 O O . GLN A 1 273 ? -35.442 2.571 2.808 1.00 66.62 273 GLN A O 1
ATOM 2266 N N . TRP A 1 274 ? -34.565 1.141 4.302 1.00 71.12 274 TRP A N 1
ATOM 2267 C CA . TRP A 1 274 ? -35.434 1.473 5.426 1.00 71.12 274 TRP A CA 1
ATOM 2268 C C . TRP A 1 274 ? -34.761 2.409 6.430 1.00 71.12 274 TRP A C 1
ATOM 2270 O O . TRP A 1 274 ? -35.426 2.853 7.367 1.00 71.12 274 TRP A O 1
ATOM 2280 N N . LEU A 1 275 ? -33.464 2.700 6.261 1.00 74.00 275 LEU A N 1
ATOM 2281 C CA . LEU A 1 275 ? -32.744 3.637 7.113 1.00 74.00 275 LEU A CA 1
ATOM 2282 C C . LEU A 1 275 ? -33.138 5.082 6.774 1.00 74.00 275 LEU A C 1
ATOM 2284 O O . LEU A 1 275 ? -32.706 5.658 5.778 1.00 74.00 275 LEU A O 1
ATOM 2288 N N . GLU A 1 276 ? -33.929 5.687 7.649 1.00 74.50 276 GLU A N 1
ATOM 2289 C CA . GLU A 1 276 ? -34.387 7.068 7.569 1.00 74.50 276 GLU A CA 1
ATOM 2290 C C . GLU A 1 276 ? -33.895 7.874 8.775 1.00 74.50 276 GLU A C 1
ATOM 2292 O O . GLU A 1 276 ? -33.741 7.361 9.882 1.00 74.50 276 GLU A O 1
ATOM 2297 N N . CYS A 1 277 ? -33.682 9.172 8.574 1.00 75.69 277 CYS A N 1
ATOM 2298 C CA . CYS A 1 277 ? -33.266 10.101 9.615 1.00 75.69 277 CYS A CA 1
ATOM 2299 C C . CYS A 1 277 ? -34.073 11.390 9.486 1.00 75.69 277 CYS A C 1
ATOM 2301 O O . CYS A 1 277 ? -33.950 12.120 8.502 1.00 75.69 277 CYS A O 1
ATOM 2303 N N . LYS A 1 278 ? -34.913 11.675 10.477 1.00 75.44 278 LYS A N 1
ATOM 2304 C CA . LYS A 1 278 ? -35.894 12.763 10.420 1.00 75.44 278 LYS A CA 1
ATOM 2305 C C . LYS A 1 278 ? -35.739 13.702 11.617 1.00 75.44 278 LYS A C 1
ATOM 2307 O O . LYS A 1 278 ? -35.347 13.251 12.693 1.00 75.44 278 LYS A O 1
ATOM 2312 N N . PRO A 1 279 ? -36.060 15.001 11.469 1.00 74.00 279 PRO A N 1
ATOM 2313 C CA . PRO A 1 279 ? -36.177 15.891 12.618 1.00 74.00 279 PRO A CA 1
ATOM 2314 C C . PRO A 1 279 ? -37.141 15.304 13.645 1.00 74.00 279 PRO A C 1
ATOM 2316 O O . PRO A 1 279 ? -38.195 14.784 13.274 1.00 74.00 279 PRO A O 1
ATOM 2319 N N . CYS A 1 280 ? -36.808 15.411 14.931 1.00 72.88 280 CYS A N 1
ATOM 2320 C CA . CYS A 1 280 ? -37.741 14.995 15.967 1.00 72.88 280 CYS A CA 1
ATOM 2321 C C . CYS A 1 280 ? -38.935 15.965 15.977 1.00 72.88 280 CYS A C 1
ATOM 2323 O O . CYS A 1 280 ? -38.782 17.150 16.265 1.00 72.88 280 CYS A O 1
ATOM 2325 N N . THR A 1 281 ? -40.125 15.470 15.634 1.00 65.94 281 THR A N 1
ATOM 2326 C CA . THR A 1 281 ? -41.364 16.272 15.551 1.00 65.94 281 THR A CA 1
ATOM 2327 C C . THR A 1 281 ? -42.240 16.153 16.799 1.00 65.94 281 THR A C 1
ATOM 2329 O O . THR A 1 281 ? -43.328 16.728 16.849 1.00 65.94 281 THR A O 1
ATOM 2332 N N . LEU A 1 282 ? -41.767 15.448 17.832 1.00 66.19 282 LEU A N 1
ATOM 2333 C CA . LEU A 1 282 ? -42.470 15.264 19.100 1.00 66.19 282 LEU A CA 1
ATOM 2334 C C . LEU A 1 282 ? -42.471 16.568 19.919 1.00 66.19 282 LEU A C 1
ATOM 2336 O O . LEU A 1 282 ? -41.673 16.760 20.836 1.00 66.19 282 LEU A O 1
ATOM 2340 N N . LYS A 1 283 ? -43.399 17.471 19.585 1.00 55.69 283 LYS A N 1
ATOM 2341 C CA . LYS A 1 283 ? -43.548 18.801 20.204 1.00 55.69 283 LYS A CA 1
ATOM 2342 C C . LYS A 1 283 ? -43.838 18.756 21.711 1.00 55.69 283 LYS A C 1
ATOM 2344 O O . LYS A 1 283 ? -43.500 19.699 22.415 1.00 55.69 283 LYS A O 1
ATOM 2349 N N . HIS A 1 284 ? -44.414 17.664 22.215 1.00 59.34 284 HIS A N 1
ATOM 2350 C CA . HIS A 1 284 ? -44.789 17.521 23.628 1.00 59.34 284 HIS A CA 1
ATOM 2351 C C . HIS A 1 284 ? -43.604 17.293 24.581 1.00 59.34 284 HIS A C 1
ATOM 2353 O O . HIS A 1 284 ? -43.784 17.369 25.790 1.00 59.34 284 HIS A O 1
ATOM 2359 N N . LEU A 1 285 ? -42.400 17.017 24.063 1.00 62.53 285 LEU A N 1
ATOM 2360 C CA . LEU A 1 285 ? -41.259 16.571 24.873 1.00 62.53 285 LEU A CA 1
ATOM 2361 C C . LEU A 1 285 ? -40.183 17.639 25.126 1.00 62.53 285 LEU A C 1
ATOM 2363 O O . LEU A 1 285 ? -39.141 17.305 25.684 1.00 62.53 285 LEU A O 1
ATOM 2367 N N . LEU A 1 286 ? -40.410 18.904 24.729 1.00 65.75 286 LEU A N 1
ATOM 2368 C CA . LEU A 1 286 ? -39.453 20.023 24.887 1.00 65.75 286 LEU A CA 1
ATOM 2369 C C . LEU A 1 286 ? -38.011 19.647 24.476 1.00 65.75 286 LEU A C 1
ATOM 2371 O O . LEU A 1 286 ? -37.029 20.070 25.089 1.00 65.75 286 LEU A O 1
ATOM 2375 N N . LEU A 1 287 ? -37.870 18.801 23.452 1.00 70.00 287 LEU A N 1
ATOM 2376 C CA . LEU A 1 287 ? -36.568 18.308 23.020 1.00 70.00 287 LEU A CA 1
ATOM 2377 C C . LEU A 1 287 ? -35.808 19.407 22.258 1.00 70.00 287 LEU A C 1
ATOM 2379 O O . LEU A 1 287 ? -36.412 20.119 21.452 1.00 70.00 287 LEU A O 1
ATOM 2383 N N . PRO A 1 288 ? -34.484 19.539 22.467 1.00 71.38 288 PRO A N 1
ATOM 2384 C CA . PRO A 1 288 ? -33.655 20.465 21.704 1.00 71.38 288 PRO A CA 1
ATOM 2385 C C . PRO A 1 288 ? -33.772 20.262 20.188 1.00 71.38 288 PRO A C 1
ATOM 2387 O O . PRO A 1 288 ? -33.909 19.137 19.709 1.00 71.38 288 PRO A O 1
ATOM 2390 N N . SER A 1 289 ? -33.582 21.333 19.412 1.00 71.50 289 SER A N 1
ATOM 2391 C CA . SER A 1 289 ? -33.517 21.282 17.938 1.00 71.50 289 SER A CA 1
ATOM 2392 C C . SER A 1 289 ? -32.347 20.445 17.395 1.00 71.50 289 SER A C 1
ATOM 2394 O O . SER A 1 289 ? -32.282 20.147 16.203 1.00 71.50 289 SER A O 1
ATOM 2396 N N . THR A 1 290 ? -31.419 20.041 18.265 1.00 73.75 290 THR A N 1
ATOM 2397 C CA . THR A 1 290 ? -30.327 19.112 17.958 1.00 73.75 290 THR A CA 1
ATOM 2398 C C . THR A 1 290 ? -30.742 17.640 18.029 1.00 73.75 290 THR A C 1
ATOM 2400 O O . THR A 1 290 ? -29.895 16.771 17.804 1.00 73.75 290 THR A O 1
ATOM 2403 N N . CYS A 1 291 ? -32.009 17.348 18.348 1.00 79.44 291 CYS A N 1
ATOM 2404 C CA . CYS A 1 291 ? -32.543 15.994 18.405 1.00 79.44 291 CYS A CA 1
ATOM 2405 C C . CYS A 1 291 ? -33.218 15.570 17.092 1.00 79.44 291 CYS A C 1
ATOM 2407 O O . CYS A 1 291 ? -33.951 16.329 16.454 1.00 79.44 291 CYS A O 1
ATOM 2409 N N . PHE A 1 292 ? -32.996 14.320 16.707 1.00 81.12 292 PHE A N 1
ATOM 2410 C CA . PHE A 1 292 ? -33.505 13.705 15.487 1.00 81.12 292 PHE A CA 1
ATOM 2411 C C . PHE A 1 292 ? -33.834 12.229 15.737 1.00 81.12 292 PHE A C 1
ATOM 2413 O O . PHE A 1 292 ? -33.333 11.617 16.679 1.00 81.12 292 PHE A O 1
ATOM 2420 N N . GLU A 1 293 ? -34.702 11.663 14.910 1.00 81.75 293 GLU A N 1
ATOM 2421 C CA . GLU A 1 293 ? -35.078 10.252 14.946 1.00 81.75 293 GLU A CA 1
ATOM 2422 C C . GLU A 1 293 ? -34.341 9.507 13.832 1.00 81.75 293 GLU A C 1
ATOM 2424 O O . GLU A 1 293 ? -34.415 9.911 12.672 1.00 81.75 293 GLU A O 1
ATOM 2429 N N . ILE A 1 294 ? -33.656 8.417 14.178 1.00 82.25 294 ILE A N 1
ATOM 2430 C CA . ILE A 1 294 ? -33.201 7.410 13.217 1.00 82.25 294 ILE A CA 1
ATOM 2431 C C . ILE A 1 294 ? -34.191 6.255 13.258 1.00 82.25 294 ILE A C 1
ATOM 2433 O O . ILE A 1 294 ? -34.419 5.687 14.325 1.00 82.25 294 ILE A O 1
ATOM 2437 N N . ARG A 1 295 ? -34.720 5.879 12.096 1.00 79.44 295 ARG A N 1
ATOM 2438 C CA . ARG A 1 295 ? -35.570 4.706 11.906 1.00 79.44 295 ARG A CA 1
ATOM 2439 C C . ARG A 1 295 ? -34.901 3.760 10.926 1.00 79.44 295 ARG A C 1
ATOM 2441 O O . ARG A 1 295 ? -34.327 4.203 9.946 1.00 79.44 295 ARG A O 1
ATOM 2448 N N . SER A 1 296 ? -34.956 2.469 11.198 1.00 79.81 296 SER A N 1
ATOM 2449 C CA . SER A 1 296 ? -34.425 1.410 10.340 1.00 79.81 296 SER A CA 1
ATOM 2450 C C . SER A 1 296 ? -35.367 0.212 10.355 1.00 79.81 296 SER A C 1
ATOM 2452 O O . SER A 1 296 ? -36.308 0.168 11.151 1.00 79.81 296 SER A O 1
ATOM 2454 N N . SER A 1 297 ? -35.068 -0.802 9.542 1.00 74.19 297 SER A N 1
ATOM 2455 C CA . SER A 1 297 ? -35.754 -2.099 9.577 1.00 74.19 297 SER A CA 1
ATOM 2456 C C . SER A 1 297 ? -35.665 -2.800 10.943 1.00 74.19 297 SER A C 1
ATOM 2458 O O . SER A 1 297 ? -36.512 -3.631 11.262 1.00 74.19 297 SER A O 1
ATOM 2460 N N . GLN A 1 298 ? -34.663 -2.467 11.766 1.00 73.94 298 GLN A N 1
ATOM 2461 C CA . GLN A 1 298 ? -34.382 -3.162 13.025 1.00 73.94 298 GLN A CA 1
ATOM 2462 C C . GLN A 1 298 ? -34.650 -2.340 14.290 1.00 73.94 298 GLN A C 1
ATOM 2464 O O . GLN A 1 298 ? -34.721 -2.914 15.380 1.00 73.94 298 GLN A O 1
ATOM 2469 N N . GLU A 1 299 ? -34.688 -1.010 14.201 1.00 78.44 299 GLU A N 1
ATOM 2470 C CA . GLU A 1 299 ? -34.816 -0.128 15.365 1.00 78.44 299 GLU A CA 1
ATOM 2471 C C . GLU A 1 299 ? -35.245 1.291 14.973 1.00 78.44 299 GLU A C 1
ATOM 2473 O O . GLU A 1 299 ? -34.822 1.800 13.933 1.00 78.44 299 GLU A O 1
ATOM 2478 N N . SER A 1 300 ? -36.025 1.941 15.846 1.00 83.81 300 SER A N 1
ATOM 2479 C CA . SER A 1 300 ? -36.244 3.392 15.839 1.00 83.81 300 SER A CA 1
ATOM 2480 C C . SER A 1 300 ? -35.707 3.994 17.134 1.00 83.81 300 SER A C 1
ATOM 2482 O O . SER A 1 300 ? -35.979 3.471 18.216 1.00 83.81 300 SER A O 1
ATOM 2484 N N . MET A 1 301 ? -34.938 5.077 17.043 1.00 85.06 301 MET A N 1
ATOM 2485 C CA . MET A 1 301 ? -34.343 5.742 18.200 1.00 85.06 301 MET A CA 1
ATOM 2486 C C . MET A 1 301 ? -34.261 7.252 18.025 1.00 85.06 301 MET A C 1
ATOM 2488 O O . MET A 1 301 ? -34.014 7.754 16.931 1.00 85.06 301 MET A O 1
ATOM 2492 N N . ILE A 1 302 ? -34.401 7.971 19.138 1.00 85.88 302 ILE A N 1
ATOM 2493 C CA . ILE A 1 302 ? -34.212 9.419 19.193 1.00 85.88 302 ILE A CA 1
ATOM 2494 C C . ILE A 1 302 ? -32.804 9.699 19.709 1.00 85.88 302 ILE A C 1
ATOM 2496 O O . ILE A 1 302 ? -32.416 9.230 20.783 1.00 85.88 302 ILE A O 1
ATOM 2500 N N . LEU A 1 303 ? -32.049 10.473 18.938 1.00 84.62 303 LEU A N 1
ATOM 2501 C CA . LEU A 1 303 ? -30.679 10.865 19.232 1.00 84.62 303 LEU A CA 1
ATOM 2502 C C . LEU A 1 303 ? -30.590 12.382 19.339 1.00 84.62 303 LEU A C 1
ATOM 2504 O O . LEU A 1 303 ? -31.252 13.095 18.595 1.00 84.62 303 LEU A O 1
ATOM 2508 N N . CYS A 1 304 ? -29.738 12.875 20.231 1.00 82.06 304 CYS A N 1
ATOM 2509 C CA . CYS A 1 304 ? -29.454 14.297 20.373 1.00 82.06 304 CYS A CA 1
ATOM 2510 C C . CYS A 1 304 ? -27.955 14.561 20.214 1.00 82.06 304 CYS A C 1
ATOM 2512 O O . CYS A 1 304 ? -27.122 13.952 20.896 1.00 82.06 304 CYS A O 1
ATOM 2514 N N . ALA A 1 305 ? -27.622 15.493 19.321 1.00 78.25 305 ALA A N 1
ATOM 2515 C CA . ALA A 1 305 ? -26.263 15.984 19.135 1.00 78.25 305 ALA A CA 1
ATOM 2516 C C . ALA A 1 305 ? -25.917 17.079 20.159 1.00 78.25 305 ALA A C 1
ATOM 2518 O O . ALA A 1 305 ? -26.788 17.814 20.632 1.00 78.25 305 ALA A O 1
ATOM 2519 N N . SER A 1 306 ? -24.626 17.216 20.474 1.00 71.62 306 SER A N 1
ATOM 2520 C CA . SER A 1 306 ? -24.119 18.264 21.371 1.00 71.62 306 SER A CA 1
ATOM 2521 C C . SER A 1 306 ? -24.172 19.666 20.756 1.00 71.62 306 SER A C 1
ATOM 2523 O O . SER A 1 306 ? -24.219 20.643 21.496 1.00 71.62 306 SER A O 1
ATOM 2525 N N . ASN A 1 307 ? -24.186 19.783 19.423 1.00 67.06 307 ASN A N 1
ATOM 2526 C CA . ASN A 1 307 ? -24.365 21.054 18.725 1.00 67.06 307 ASN A CA 1
ATOM 2527 C C . ASN A 1 307 ? -25.095 20.896 17.377 1.00 67.06 307 ASN A C 1
ATOM 2529 O O . ASN A 1 307 ? -25.278 19.794 16.852 1.00 67.06 307 ASN A O 1
ATOM 2533 N N . VAL A 1 308 ? -25.505 22.034 16.812 1.00 58.28 308 VAL A N 1
ATOM 2534 C CA . VAL A 1 308 ? -26.273 22.109 15.559 1.00 58.28 308 VAL A CA 1
ATOM 2535 C C . VAL A 1 308 ? -25.442 21.672 14.344 1.00 58.28 308 VAL A C 1
ATOM 2537 O O . VAL A 1 308 ? -25.979 21.039 13.441 1.00 58.28 308 VAL A O 1
ATOM 2540 N N . CYS A 1 309 ? -24.127 21.915 14.328 1.00 53.38 309 CYS A N 1
ATOM 2541 C CA . CYS A 1 309 ? -23.238 21.491 13.236 1.00 53.38 309 CYS A CA 1
ATOM 2542 C C . CYS A 1 309 ? -23.122 19.960 13.118 1.00 53.38 309 CYS A C 1
ATOM 2544 O O . CYS A 1 309 ? -23.110 19.418 12.012 1.00 53.38 309 CYS A O 1
ATOM 2546 N N . LEU A 1 310 ? -23.078 19.250 14.250 1.00 54.31 310 LEU A N 1
ATOM 2547 C CA . LEU A 1 310 ? -23.134 17.788 14.316 1.00 54.31 310 LEU A CA 1
ATOM 2548 C C . LEU A 1 310 ? -24.497 17.270 13.851 1.00 54.31 310 LEU A C 1
ATOM 2550 O O . LEU A 1 310 ? -24.543 16.315 13.082 1.00 54.31 310 LEU A O 1
ATOM 2554 N N . CYS A 1 311 ? -25.586 17.941 14.236 1.00 50.62 311 CYS A N 1
ATOM 2555 C CA . CYS A 1 311 ? -26.936 17.633 13.757 1.00 50.62 311 CYS A CA 1
ATOM 2556 C C . CYS A 1 311 ? -27.028 17.767 12.221 1.00 50.62 311 CYS A C 1
ATOM 2558 O O . CYS A 1 311 ? -27.449 16.839 11.534 1.00 50.62 311 CYS A O 1
ATOM 2560 N N . LEU A 1 312 ? -26.517 18.868 11.654 1.00 45.81 312 LEU A N 1
ATOM 2561 C CA . LEU A 1 312 ? -26.450 19.114 10.206 1.00 45.81 312 LEU A CA 1
ATOM 2562 C C . LEU A 1 312 ? -25.612 18.066 9.456 1.00 45.81 312 LEU A C 1
ATOM 2564 O O . LEU A 1 312 ? -25.993 17.657 8.362 1.00 45.81 312 LEU A O 1
ATOM 2568 N N . CYS A 1 313 ? -24.514 17.570 10.039 1.00 48.84 313 CYS A N 1
ATOM 2569 C CA . CYS A 1 313 ? -23.739 16.469 9.450 1.00 48.84 313 CYS A CA 1
ATOM 2570 C C . CYS A 1 313 ? -24.561 15.175 9.318 1.00 48.84 313 CYS A C 1
ATOM 2572 O O . CYS A 1 313 ? -24.365 14.421 8.366 1.00 48.84 313 CYS A O 1
ATOM 2574 N N . VAL A 1 314 ? -25.489 14.923 10.245 1.00 50.69 314 VAL A N 1
ATOM 2575 C CA . VAL A 1 314 ? -26.382 13.757 10.201 1.00 50.69 314 VAL A CA 1
ATOM 2576 C C . VAL A 1 314 ? -27.512 13.955 9.179 1.00 50.69 314 VAL A C 1
ATOM 2578 O O . VAL A 1 314 ? -27.859 13.020 8.460 1.00 50.69 314 VAL A O 1
ATOM 2581 N N . TYR A 1 315 ? -28.007 15.184 8.997 1.00 47.25 315 TYR A N 1
ATOM 2582 C CA . TYR A 1 315 ? -28.909 15.514 7.881 1.00 47.25 315 TYR A CA 1
ATOM 2583 C C . TYR A 1 315 ? -28.251 15.324 6.510 1.00 47.25 315 TYR A C 1
ATOM 2585 O O . TYR A 1 315 ? -28.899 14.860 5.572 1.00 47.25 315 TYR A O 1
ATOM 2593 N N . VAL A 1 316 ? -26.955 15.626 6.382 1.00 46.91 316 VAL A N 1
ATOM 2594 C CA . VAL A 1 316 ? -26.193 15.315 5.162 1.00 46.91 316 VAL A CA 1
ATOM 2595 C C . VAL A 1 316 ? -26.117 13.800 4.947 1.00 46.91 316 VAL A C 1
ATOM 2597 O O . VAL A 1 316 ? -26.219 13.353 3.806 1.00 46.91 316 VAL A O 1
ATOM 2600 N N . LEU A 1 317 ? -26.044 13.000 6.019 1.00 49.62 317 LEU A N 1
ATOM 2601 C CA . LEU A 1 317 ? -26.150 11.540 5.944 1.00 49.62 317 LEU A CA 1
ATOM 2602 C C . LEU A 1 317 ? -27.493 11.082 5.370 1.00 49.62 317 LEU A C 1
ATOM 2604 O O . LEU A 1 317 ? -27.511 10.243 4.474 1.00 49.62 317 LEU A O 1
ATOM 2608 N N . HIS A 1 318 ? -28.598 11.673 5.832 1.00 47.09 318 HIS A N 1
ATOM 2609 C CA . HIS A 1 318 ? -29.938 11.394 5.311 1.00 47.09 318 HIS A CA 1
ATOM 2610 C C . HIS A 1 318 ? -30.031 11.665 3.805 1.00 47.09 318 HIS A C 1
ATOM 2612 O O . HIS A 1 318 ? -30.536 10.836 3.055 1.00 47.09 318 HIS A O 1
ATOM 2618 N N . ILE A 1 319 ? -29.481 12.793 3.342 1.00 42.84 319 ILE A N 1
ATOM 2619 C CA . ILE A 1 319 ? -29.445 13.143 1.914 1.00 42.84 319 ILE A CA 1
ATOM 2620 C C . ILE A 1 319 ? -28.577 12.150 1.126 1.00 42.84 319 ILE A C 1
ATOM 2622 O O . ILE A 1 319 ? -28.940 11.770 0.015 1.00 42.84 319 ILE A O 1
ATOM 2626 N N . CYS A 1 320 ? -27.457 11.693 1.690 1.00 42.31 320 CYS A N 1
ATOM 2627 C CA . CYS A 1 320 ? -26.576 10.722 1.036 1.00 42.31 320 CYS A CA 1
ATOM 2628 C C . CYS A 1 320 ? -27.213 9.327 0.936 1.00 42.31 320 CYS A C 1
ATOM 2630 O O . CYS A 1 320 ? -27.108 8.700 -0.114 1.00 42.31 320 CYS A O 1
ATOM 2632 N N . ILE A 1 321 ? -27.926 8.879 1.974 1.00 43.25 321 ILE A N 1
ATOM 2633 C CA . ILE A 1 321 ? -28.696 7.625 1.972 1.00 43.25 321 ILE A CA 1
ATOM 2634 C C . ILE A 1 321 ? -29.839 7.712 0.948 1.00 43.25 321 ILE A C 1
ATOM 2636 O O . ILE A 1 321 ? -29.980 6.834 0.097 1.00 43.25 321 ILE A O 1
ATOM 2640 N N . TYR A 1 322 ? -30.581 8.824 0.936 1.00 37.88 322 TYR A N 1
ATOM 2641 C CA . TYR A 1 322 ? -31.675 9.048 -0.013 1.00 37.88 322 TYR A CA 1
ATOM 2642 C C . TYR A 1 322 ? -31.190 9.093 -1.474 1.00 37.88 322 TYR A C 1
ATOM 2644 O O . TYR A 1 322 ? -31.865 8.584 -2.361 1.00 37.88 322 TYR A O 1
ATOM 2652 N N . MET A 1 323 ? -30.000 9.648 -1.738 1.00 29.77 323 MET A N 1
ATOM 2653 C CA . MET A 1 323 ? -29.370 9.651 -3.070 1.00 29.77 323 MET A CA 1
ATOM 2654 C C . MET A 1 323 ? -28.772 8.294 -3.479 1.00 29.77 323 MET A C 1
ATOM 2656 O O . MET A 1 323 ? -28.552 8.071 -4.667 1.00 29.77 323 MET A O 1
ATOM 2660 N N . TYR A 1 324 ? -28.494 7.398 -2.526 1.00 31.17 324 TYR A N 1
ATOM 2661 C CA . TYR A 1 324 ? -27.951 6.061 -2.790 1.00 31.17 324 TYR A CA 1
ATOM 2662 C C . TYR A 1 324 ? -29.046 5.041 -3.144 1.00 31.17 324 TYR A C 1
ATOM 2664 O O . TYR A 1 324 ? -28.832 4.168 -3.982 1.00 31.17 324 TYR A O 1
ATOM 2672 N N . ILE A 1 325 ? -30.232 5.177 -2.540 1.00 32.19 325 ILE A N 1
ATOM 2673 C CA . ILE A 1 325 ? -31.382 4.276 -2.744 1.00 32.19 325 ILE A CA 1
ATOM 2674 C C . ILE A 1 325 ? -32.195 4.647 -3.997 1.00 32.19 325 ILE A C 1
ATOM 2676 O O . ILE A 1 325 ? -32.848 3.788 -4.595 1.00 32.19 325 ILE A O 1
ATOM 2680 N N . TYR A 1 326 ? -32.141 5.913 -4.423 1.00 30.52 326 TYR A N 1
ATOM 2681 C CA . TYR A 1 326 ? -32.950 6.451 -5.515 1.00 30.52 326 TYR A CA 1
ATOM 2682 C C . TYR A 1 326 ? -32.099 6.992 -6.668 1.00 30.52 326 TYR A C 1
ATOM 2684 O O . TYR A 1 326 ? -31.904 6.256 -7.654 1.00 30.52 326 TYR A O 1
#

pLDDT: mean 74.29, std 19.56, range [24.67, 98.25]